Protein AF-A0A0R2FQS9-F1 (afdb_monomer)

pLDDT: mean 75.35, std 24.33, range [26.61, 98.56]

Mean predicted aligned error: 14.4 Å

Nearest PDB structures (foldseek):
  2xgr-assembly1_A  TM=9.900E-01  e=3.497E-16  Streptococcus pyogenes serotype M1
  2xh3-assembly2_B  TM=9.879E-01  e=3.497E-16  Streptococcus pyogenes serotype M1
  5fgw-assembly2_B  TM=8.849E-01  e=5.733E-05  Streptococcus pyogenes
  5fgw-assembly3_C  TM=8.863E-01  e=1.681E-04  Streptococcus pyogenes
  5fgw-assembly1_A  TM=8.892E-01  e=4.931E-04  Streptococcus pyogenes

Radius of gyration: 22.27 Å; Cα contacts (8 Å, |Δi|>4): 349; chains: 1; bounding box: 74×39×54 Å

Sequence (231 aa):
MTRGHLISYQFSGLNTEAKNLTAETNWLNAGNYQGLDEKNHDAILFYETGLDKWLHQHPNHWLDYKVTPIYQGSELYPRKIELQYVGIDSAGNLIPIKLNSPKETTVDQFLTVVSLDNVSPNADIDYASGRATNTVARYSAPQPKTDDETVASSSSAISQPSVAAQPAPNQAVQAQPAQADLGGPSGNVNNTSIRRWEVQDGFTWQTRKGHSHIIPPGGTLDPGFHWEVGH

Organism: NCBI:txid1123500

Solvent-accessible surface area (backbone atoms only — not comparable to full-atom values): 14540 Å² total; per-residue (Å²): 116,44,80,33,60,56,58,49,45,92,72,64,72,51,85,83,51,68,94,40,45,44,64,29,27,46,24,19,48,29,32,22,86,71,74,76,28,67,83,29,84,59,10,53,38,25,53,53,55,43,50,51,53,48,45,70,74,35,78,70,44,48,75,46,70,47,58,46,76,40,60,62,90,85,32,68,25,40,54,26,41,35,41,37,37,31,31,29,43,82,83,68,47,78,37,63,67,83,83,85,49,94,61,62,40,76,46,94,86,27,40,27,38,34,78,31,58,49,47,42,101,53,39,51,71,42,37,63,81,60,45,70,46,74,65,58,84,70,79,80,70,82,75,83,79,85,79,85,89,82,91,79,93,76,83,83,73,81,81,78,86,87,79,83,84,85,80,88,81,78,93,74,87,86,78,84,80,77,86,80,88,76,93,72,84,87,69,69,93,75,65,49,85,46,69,42,46,37,34,32,69,87,53,38,88,88,72,69,50,77,56,52,50,78,37,56,55,68,59,80,87,59,92,66,44,43,69,70,72,88,126

Secondary structure (DSSP, 8-state):
-EEEESS-HHHH--SS-GGGEEEE-HHHHHSSSSS--TT-TTSHHHHHHHHHHHHHH-TT-EEEEEEEEE--TT-SS-SEEEEEEEEE-TTS-EE------TT-EEETTTEEEEEEE--BTTEEEETTTTEEEE-S----PPPP------------PPPPPP-------------PPPP---------TT-TTS-EEEEETT-BTTTTBS-EEEEPTTPPPPTTEEEPPP-

Foldseek 3Di:
DDFAFLQDCVQAVDDPPPVRTADFQCCAAAVANDHHDLPRLLHPNVVNVLVVVVCVVQVQKAKAKGKDFDCDDQFRHGQKIKIKMWMAHNQRDTAARDSPRPQWDDDPNTITMGIHG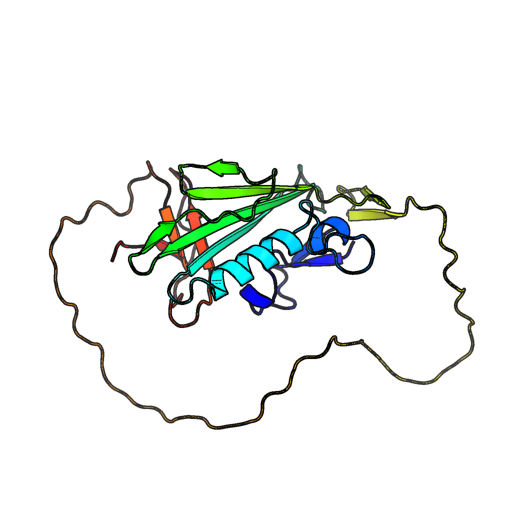RDHPQWDADRRVGDIDGNPDDPPDPDDDDDDDDDDDDPDDDDDDDDDDDDDDDDDDDDDDDDDDDDDDPDPLPQLAAWWKWFAAPDDPVVSHGHIDIDGRPDDHDPRTDTDDRD

InterPro domains:
  IPR044927 Type VII secretion system protein EssD-like [PF13930] (3-85)
  IPR044929 DNA/RNA non-specific endonuclease superfamily [G3DSA:3.40.570.10] (1-135)

Structure (mmCIF, N/CA/C/O backbone):
data_AF-A0A0R2FQS9-F1
#
_entry.id   AF-A0A0R2FQS9-F1
#
loop_
_atom_site.group_PDB
_atom_site.id
_atom_site.type_symbol
_atom_site.label_atom_id
_atom_site.label_alt_id
_atom_site.label_comp_id
_atom_site.label_asym_id
_atom_site.label_entity_id
_atom_site.label_seq_id
_atom_site.pdbx_PDB_ins_code
_atom_site.Cartn_x
_atom_site.Cartn_y
_atom_site.Cartn_z
_atom_site.occupancy
_atom_site.B_iso_or_equiv
_atom_site.auth_seq_id
_atom_site.auth_comp_id
_atom_site.auth_asym_id
_atom_site.auth_atom_id
_atom_site.pdbx_PDB_model_num
ATOM 1 N N . MET A 1 1 ? 14.385 -6.725 -9.126 1.00 76.44 1 MET A N 1
ATOM 2 C CA . MET A 1 1 ? 13.157 -6.609 -8.313 1.00 76.44 1 MET A CA 1
ATOM 3 C C . MET A 1 1 ? 13.330 -7.429 -7.052 1.00 76.44 1 MET A C 1
ATOM 5 O O . MET A 1 1 ? 14.150 -8.343 -7.050 1.00 76.44 1 MET A O 1
ATOM 9 N N . THR A 1 2 ? 12.618 -7.067 -5.996 1.00 78.62 2 THR A N 1
ATOM 10 C CA . THR A 1 2 ? 12.619 -7.732 -4.689 1.00 78.62 2 THR A CA 1
ATOM 11 C C . THR A 1 2 ? 11.225 -8.278 -4.395 1.00 78.62 2 THR A C 1
ATOM 13 O O . THR A 1 2 ? 10.253 -7.880 -5.034 1.00 78.62 2 THR A O 1
ATOM 16 N N . ARG A 1 3 ? 11.121 -9.205 -3.439 1.00 81.88 3 ARG A N 1
ATOM 17 C CA . ARG A 1 3 ? 9.832 -9.526 -2.819 1.00 81.88 3 ARG A CA 1
ATOM 18 C C . ARG A 1 3 ? 9.558 -8.465 -1.760 1.00 81.88 3 ARG A C 1
ATOM 20 O O . ARG A 1 3 ? 10.170 -8.529 -0.698 1.00 81.88 3 ARG A O 1
ATOM 27 N N . GLY A 1 4 ? 8.749 -7.472 -2.109 1.00 82.44 4 GLY A N 1
ATOM 28 C CA . GLY A 1 4 ? 8.294 -6.435 -1.187 1.00 82.44 4 GLY A CA 1
ATOM 29 C C . GLY A 1 4 ? 7.076 -6.906 -0.400 1.00 82.44 4 GLY A C 1
ATOM 30 O O . GLY A 1 4 ? 6.347 -7.796 -0.856 1.00 82.44 4 GLY A O 1
ATOM 31 N N . HIS A 1 5 ? 6.905 -6.358 0.800 1.00 87.06 5 HIS A N 1
ATOM 32 C CA . HIS A 1 5 ? 5.740 -6.616 1.640 1.00 87.06 5 HIS A CA 1
ATOM 33 C C . HIS A 1 5 ? 4.547 -5.814 1.131 1.00 87.06 5 HIS A C 1
ATOM 35 O O . HIS A 1 5 ? 4.680 -4.622 0.891 1.00 87.06 5 HIS A O 1
ATOM 41 N N . LEU A 1 6 ? 3.372 -6.443 1.035 1.00 91.12 6 LEU A N 1
ATOM 42 C CA . LEU A 1 6 ? 2.132 -5.693 0.812 1.00 91.12 6 LEU A CA 1
ATOM 43 C C . LEU A 1 6 ? 1.808 -4.860 2.055 1.00 91.12 6 LEU A C 1
ATOM 45 O O . LEU A 1 6 ? 1.616 -3.661 1.961 1.00 91.12 6 LEU A O 1
ATOM 49 N N . ILE A 1 7 ? 1.796 -5.488 3.229 1.00 90.94 7 ILE A N 1
ATOM 50 C CA . ILE A 1 7 ? 1.710 -4.811 4.524 1.00 90.94 7 ILE A CA 1
ATOM 51 C C . ILE A 1 7 ? 3.037 -5.008 5.246 1.00 90.94 7 ILE A C 1
ATOM 53 O O . ILE A 1 7 ? 3.401 -6.153 5.554 1.00 90.94 7 ILE A O 1
ATOM 57 N N . SER A 1 8 ? 3.741 -3.920 5.563 1.00 87.38 8 SER A N 1
ATOM 58 C CA . SER A 1 8 ? 5.045 -3.980 6.222 1.00 87.38 8 SER A CA 1
ATOM 59 C C . SER A 1 8 ? 5.055 -4.867 7.460 1.00 87.38 8 SER A C 1
ATOM 61 O O . SER A 1 8 ? 4.077 -4.972 8.210 1.00 87.38 8 SER A O 1
ATOM 63 N N . TYR A 1 9 ? 6.223 -5.452 7.728 1.00 83.44 9 TYR A N 1
ATOM 64 C CA . TYR A 1 9 ? 6.466 -6.266 8.918 1.00 83.44 9 TYR A CA 1
ATOM 65 C C . TYR A 1 9 ? 6.120 -5.528 10.221 1.00 83.44 9 TYR A C 1
ATOM 67 O O . TYR A 1 9 ? 5.630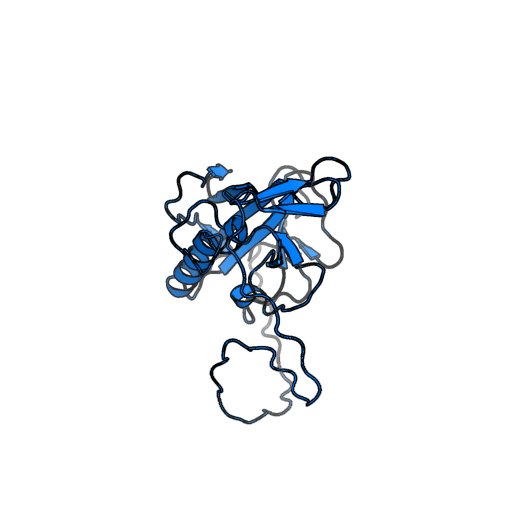 -6.152 11.157 1.00 83.44 9 TYR A O 1
ATOM 75 N N . GLN A 1 10 ? 6.326 -4.208 10.289 1.00 81.19 10 GLN A N 1
ATOM 76 C CA . GLN A 1 10 ? 6.007 -3.420 11.487 1.00 81.19 10 GLN A CA 1
ATOM 77 C C . GLN A 1 10 ? 4.512 -3.443 11.847 1.00 81.19 10 GLN A C 1
ATOM 79 O O . GLN A 1 10 ? 4.170 -3.388 13.025 1.00 81.19 10 GLN A O 1
ATOM 84 N N . PHE A 1 11 ? 3.632 -3.579 10.849 1.00 85.88 11 PHE A N 1
ATOM 85 C CA . PHE A 1 11 ? 2.188 -3.682 11.052 1.00 85.88 11 PHE A CA 1
ATOM 86 C C . PHE A 1 11 ? 1.737 -5.137 11.160 1.00 85.88 11 PHE A C 1
ATOM 88 O O . PHE A 1 11 ? 1.004 -5.503 12.075 1.00 85.88 11 PHE A O 1
ATOM 95 N N . SER A 1 12 ? 2.192 -5.990 10.241 1.00 84.19 12 SER A N 1
ATOM 96 C CA . SER A 1 12 ? 1.696 -7.366 10.130 1.00 84.19 12 SER A CA 1
ATOM 97 C C . SER A 1 12 ? 2.409 -8.357 11.057 1.00 84.19 12 SER A C 1
ATOM 99 O O . SER A 1 12 ? 1.837 -9.371 11.456 1.00 84.19 12 SER A O 1
ATOM 101 N N . GLY A 1 13 ? 3.679 -8.109 11.387 1.00 81.00 13 GLY A N 1
ATOM 102 C CA . GLY A 1 13 ? 4.581 -9.089 11.996 1.00 81.00 13 GLY A CA 1
ATOM 103 C C . GLY A 1 13 ? 4.916 -10.278 11.085 1.00 81.00 13 GLY A C 1
ATOM 104 O O . GLY A 1 13 ? 5.485 -11.264 11.557 1.00 81.00 13 GLY A O 1
ATOM 105 N N . LEU A 1 14 ? 4.555 -10.225 9.797 1.00 79.31 14 LEU A N 1
ATOM 106 C CA . LEU A 1 14 ? 4.740 -11.315 8.840 1.00 79.31 14 LEU A CA 1
ATOM 107 C C . LEU A 1 14 ? 6.031 -11.117 8.050 1.00 79.31 14 LEU A C 1
ATOM 109 O O . LEU A 1 14 ? 6.221 -10.086 7.414 1.00 79.31 14 LEU A O 1
ATOM 113 N N . ASN A 1 15 ? 6.916 -12.114 8.056 1.00 76.44 15 ASN A N 1
ATOM 114 C CA . ASN A 1 15 ? 8.193 -12.017 7.348 1.00 76.44 15 ASN A CA 1
ATOM 115 C C . ASN A 1 15 ? 8.119 -12.644 5.946 1.00 76.44 15 ASN A C 1
ATOM 117 O O . ASN A 1 15 ? 8.221 -11.944 4.946 1.00 76.44 15 ASN A O 1
ATOM 121 N N . THR A 1 16 ? 7.880 -13.956 5.863 1.00 82.06 16 THR A N 1
ATOM 122 C CA . THR A 1 16 ? 7.943 -14.723 4.604 1.00 82.06 16 THR A CA 1
ATOM 123 C C . THR A 1 16 ? 6.585 -15.260 4.142 1.00 82.06 16 THR A C 1
ATOM 125 O O . THR A 1 16 ? 6.539 -16.220 3.375 1.00 82.06 16 THR A O 1
ATOM 128 N N . GLU A 1 17 ? 5.480 -14.687 4.628 1.00 86.12 17 GLU A N 1
ATOM 129 C CA . GLU A 1 17 ? 4.131 -15.094 4.221 1.00 86.12 17 GLU A CA 1
ATOM 130 C C . GLU A 1 17 ? 3.901 -14.730 2.751 1.00 86.12 17 GLU A C 1
ATOM 132 O O . GLU A 1 17 ? 3.859 -13.554 2.397 1.00 86.12 17 GLU A O 1
ATOM 137 N N . ALA A 1 18 ? 3.745 -15.740 1.894 1.00 84.06 18 ALA A N 1
ATOM 138 C CA . ALA A 1 18 ? 3.631 -15.551 0.451 1.00 84.06 18 ALA A CA 1
ATOM 139 C C . ALA A 1 18 ? 2.425 -14.683 0.064 1.00 84.06 18 ALA A C 1
ATOM 141 O O . ALA A 1 18 ? 2.515 -13.926 -0.897 1.00 84.06 18 ALA A O 1
ATOM 142 N N . LYS A 1 19 ? 1.325 -14.742 0.827 1.00 88.75 19 LYS A N 1
ATOM 143 C CA . LYS A 1 19 ? 0.147 -13.887 0.614 1.00 88.75 19 LYS A CA 1
ATOM 144 C C . LYS A 1 19 ? 0.405 -12.406 0.910 1.00 88.75 19 LYS A C 1
ATOM 146 O O . LYS A 1 19 ? -0.359 -11.569 0.449 1.00 88.75 19 LYS A O 1
ATOM 151 N N . ASN A 1 20 ? 1.462 -12.090 1.658 1.00 90.19 20 ASN A N 1
ATOM 152 C CA . ASN A 1 20 ? 1.865 -10.728 2.003 1.00 90.19 20 ASN A CA 1
ATOM 153 C C . ASN A 1 20 ? 3.098 -10.261 1.209 1.00 90.19 20 ASN A C 1
ATOM 155 O O . ASN A 1 20 ? 3.732 -9.280 1.584 1.00 90.19 20 ASN A O 1
ATOM 159 N N . LEU A 1 21 ? 3.480 -10.974 0.146 1.00 90.56 21 LEU A N 1
ATOM 160 C CA . LEU A 1 21 ? 4.647 -10.640 -0.662 1.00 90.56 21 LEU A CA 1
ATOM 161 C C . LEU A 1 21 ? 4.268 -10.500 -2.132 1.00 90.56 21 LEU A C 1
ATOM 163 O O . LEU A 1 21 ? 3.582 -11.353 -2.694 1.00 90.56 21 LEU A O 1
ATOM 167 N N . THR A 1 22 ? 4.798 -9.471 -2.784 1.00 93.81 22 THR A N 1
ATOM 168 C CA . THR A 1 22 ? 4.698 -9.313 -4.236 1.00 93.81 22 THR A CA 1
ATOM 169 C C . THR A 1 22 ? 6.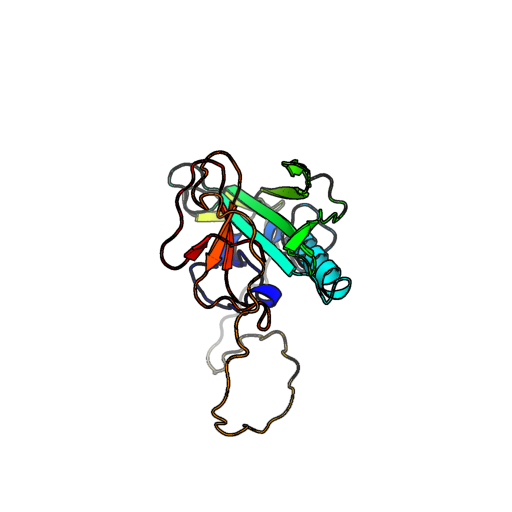014 -8.830 -4.839 1.00 93.81 22 THR A C 1
ATOM 171 O O . THR A 1 22 ? 6.958 -8.477 -4.132 1.00 93.81 22 THR A O 1
ATOM 174 N N . ALA A 1 23 ? 6.130 -8.902 -6.163 1.00 94.12 23 ALA A N 1
ATOM 175 C CA . ALA A 1 23 ? 7.314 -8.441 -6.867 1.00 94.12 23 ALA A CA 1
ATOM 176 C C . ALA A 1 23 ? 7.292 -6.917 -7.020 1.00 94.12 23 ALA A C 1
ATOM 178 O O . ALA A 1 23 ? 6.467 -6.366 -7.749 1.00 94.12 23 ALA A O 1
ATOM 179 N N . GLU A 1 24 ? 8.256 -6.248 -6.397 1.00 94.44 24 GLU A N 1
ATOM 180 C CA . GLU A 1 24 ? 8.340 -4.789 -6.357 1.00 94.44 24 GLU A CA 1
ATOM 181 C C . GLU A 1 24 ? 9.729 -4.302 -6.773 1.00 94.44 24 GLU A C 1
ATOM 183 O O . GLU A 1 24 ? 10.749 -4.996 -6.642 1.00 94.44 24 GLU A O 1
ATOM 188 N N . THR A 1 25 ? 9.791 -3.092 -7.318 1.00 95.25 25 THR A N 1
ATOM 189 C CA . THR A 1 25 ? 11.056 -2.372 -7.448 1.00 95.25 25 THR A CA 1
ATOM 190 C C . THR A 1 25 ? 11.484 -1.831 -6.089 1.00 95.25 25 THR A C 1
ATOM 192 O O . THR A 1 25 ? 10.657 -1.520 -5.237 1.00 95.25 25 THR A O 1
ATOM 195 N N . ASN A 1 26 ? 12.794 -1.654 -5.885 1.00 93.94 26 ASN A N 1
ATOM 196 C CA . ASN A 1 26 ? 13.262 -0.981 -4.671 1.00 93.94 26 ASN A CA 1
ATOM 197 C C . ASN A 1 26 ? 12.801 0.486 -4.637 1.00 93.94 26 ASN A C 1
ATOM 199 O O . ASN A 1 26 ? 12.584 1.031 -3.563 1.00 93.94 26 ASN A O 1
ATOM 203 N N . TRP A 1 27 ? 12.607 1.099 -5.810 1.00 95.50 27 TRP A N 1
ATOM 204 C CA . TRP A 1 27 ? 12.057 2.445 -5.926 1.00 95.50 27 TRP A CA 1
ATOM 205 C C . TRP A 1 27 ? 10.649 2.536 -5.331 1.00 95.50 27 TRP A C 1
ATOM 207 O O . TRP A 1 27 ? 10.412 3.391 -4.486 1.00 95.50 27 TRP A O 1
ATOM 217 N N . LEU A 1 28 ? 9.754 1.615 -5.704 1.00 96.88 28 LEU A N 1
ATOM 218 C CA . LEU A 1 28 ? 8.408 1.517 -5.142 1.00 96.88 28 LEU A CA 1
ATOM 219 C C . LEU A 1 28 ? 8.436 1.139 -3.655 1.00 96.88 28 LEU A C 1
ATOM 221 O O . LEU A 1 28 ? 7.736 1.745 -2.854 1.00 96.88 28 LEU A O 1
ATOM 225 N N . ASN A 1 29 ? 9.227 0.141 -3.266 1.00 94.69 29 ASN A N 1
ATOM 226 C CA . ASN A 1 29 ? 9.216 -0.351 -1.889 1.00 94.69 29 ASN A CA 1
ATOM 227 C C . ASN A 1 29 ? 9.834 0.668 -0.910 1.00 94.69 29 ASN A C 1
ATOM 229 O O . ASN A 1 29 ? 9.261 0.977 0.129 1.00 94.69 29 ASN A O 1
ATOM 233 N N . ALA A 1 30 ? 10.998 1.221 -1.256 1.00 93.69 30 ALA A N 1
ATOM 234 C CA . ALA A 1 30 ? 11.873 1.946 -0.335 1.00 93.69 30 ALA A CA 1
ATOM 235 C C . ALA A 1 30 ? 12.181 3.397 -0.741 1.00 93.69 30 ALA A C 1
ATOM 237 O O . ALA A 1 30 ? 12.945 4.067 -0.048 1.00 93.69 30 ALA A O 1
ATOM 238 N N . GLY A 1 31 ? 11.646 3.893 -1.859 1.00 95.25 31 GLY A N 1
ATOM 239 C CA . GLY A 1 31 ? 11.839 5.281 -2.299 1.00 95.25 31 GLY A CA 1
ATOM 240 C C . GLY A 1 31 ? 13.135 5.553 -3.042 1.00 95.25 31 GLY A C 1
ATOM 241 O O . GLY A 1 31 ? 13.343 6.666 -3.517 1.00 95.25 31 GLY A O 1
ATOM 242 N N . ASN A 1 32 ? 14.000 4.556 -3.201 1.00 93.06 32 ASN A N 1
ATOM 243 C CA . ASN A 1 32 ? 15.257 4.715 -3.916 1.00 93.06 32 ASN A CA 1
ATOM 244 C C . ASN A 1 32 ? 15.647 3.407 -4.611 1.00 93.06 32 ASN A C 1
ATOM 246 O O . ASN A 1 32 ? 15.206 2.332 -4.225 1.00 93.06 32 ASN A O 1
ATOM 250 N N . TYR A 1 33 ? 16.497 3.448 -5.634 1.00 87.19 33 TYR A N 1
ATOM 251 C CA . TYR A 1 33 ? 17.027 2.223 -6.240 1.00 87.19 33 TYR A CA 1
ATOM 252 C C . TYR A 1 33 ? 18.154 1.590 -5.400 1.00 87.19 33 TYR A C 1
ATOM 254 O O . TYR A 1 33 ? 18.454 0.411 -5.584 1.00 87.19 33 TYR A O 1
ATOM 262 N N . GLN A 1 34 ? 18.755 2.350 -4.474 1.00 86.56 34 GLN A N 1
ATOM 263 C CA . GLN A 1 34 ? 19.673 1.881 -3.428 1.00 86.56 34 GLN A CA 1
ATOM 264 C C . GLN A 1 34 ? 19.420 2.643 -2.122 1.00 86.56 34 GLN A C 1
ATOM 266 O O . GLN A 1 34 ? 19.272 3.862 -2.138 1.00 86.56 34 GLN A O 1
ATOM 271 N N . GLY A 1 35 ? 19.425 1.939 -0.989 1.00 89.81 35 GLY A N 1
ATOM 272 C CA . GLY A 1 35 ? 19.107 2.538 0.309 1.00 89.81 35 GLY A CA 1
ATOM 273 C C . GLY A 1 35 ? 17.619 2.862 0.459 1.00 89.81 35 GLY A C 1
ATOM 274 O O . GLY A 1 35 ? 16.783 2.295 -0.245 1.00 89.81 35 GLY A O 1
ATOM 275 N N . LEU A 1 36 ? 17.318 3.752 1.405 1.00 93.38 36 LEU A N 1
ATOM 276 C CA . LEU A 1 36 ? 15.964 4.168 1.767 1.00 93.38 36 LEU A CA 1
ATOM 277 C C . LEU A 1 36 ? 15.795 5.670 1.511 1.00 93.38 36 LEU A C 1
ATOM 279 O O . LEU A 1 36 ? 16.711 6.448 1.782 1.00 93.38 36 LEU A O 1
ATOM 283 N N . ASP A 1 37 ? 14.619 6.072 1.041 1.00 96.12 37 ASP A N 1
ATOM 284 C CA . ASP A 1 37 ? 14.182 7.465 0.981 1.00 96.12 37 ASP A CA 1
ATOM 285 C C . ASP A 1 37 ? 12.724 7.582 1.447 1.00 96.12 37 ASP A C 1
ATOM 287 O O . ASP A 1 37 ? 11.774 7.462 0.673 1.00 96.12 37 ASP A O 1
ATOM 291 N N . GLU A 1 38 ? 12.549 7.850 2.741 1.00 94.94 38 GLU A N 1
ATOM 292 C CA . GLU A 1 38 ? 11.240 8.036 3.379 1.00 94.94 38 GLU A CA 1
ATOM 293 C C . GLU A 1 38 ? 10.498 9.297 2.914 1.00 94.94 38 GLU A C 1
ATOM 295 O O . GLU A 1 38 ? 9.365 9.511 3.334 1.00 94.94 38 GLU A O 1
ATOM 300 N N . LYS A 1 39 ? 11.113 10.167 2.098 1.00 97.00 39 LYS A N 1
ATOM 301 C CA . LYS A 1 39 ? 10.477 11.389 1.575 1.00 97.00 39 LYS A CA 1
ATOM 302 C C . LYS A 1 39 ? 9.906 11.200 0.174 1.00 97.00 39 LYS A C 1
ATOM 304 O O . LYS A 1 39 ? 9.263 12.111 -0.344 1.00 97.00 39 LYS A O 1
ATOM 309 N N . ASN A 1 40 ? 10.137 10.048 -0.450 1.00 97.75 40 ASN A N 1
ATOM 310 C CA . ASN A 1 40 ? 9.677 9.795 -1.803 1.00 97.75 40 ASN A 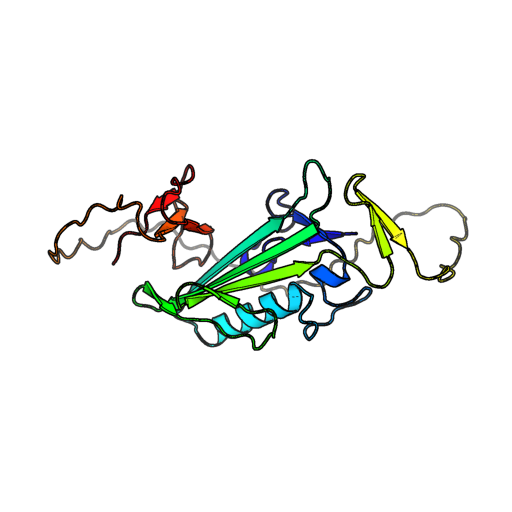CA 1
ATOM 311 C C . ASN A 1 40 ? 8.190 9.407 -1.821 1.00 97.75 40 ASN A C 1
ATOM 313 O O . ASN A 1 40 ? 7.810 8.305 -1.434 1.00 97.75 40 ASN A O 1
ATOM 317 N N . HIS A 1 41 ? 7.345 10.300 -2.340 1.00 98.19 41 HIS A N 1
ATOM 318 C CA . HIS A 1 41 ? 5.898 10.088 -2.430 1.00 98.19 41 HIS A CA 1
ATOM 319 C C . HIS A 1 41 ? 5.496 8.986 -3.433 1.00 98.19 41 HIS A C 1
ATOM 321 O O . HIS A 1 41 ? 4.324 8.609 -3.480 1.00 98.19 41 HIS A O 1
ATOM 327 N N . ASP A 1 42 ? 6.428 8.474 -4.243 1.00 97.88 42 ASP A N 1
ATOM 328 C CA . ASP A 1 42 ? 6.221 7.314 -5.117 1.00 97.88 42 ASP A CA 1
ATOM 329 C C . ASP A 1 42 ? 6.393 5.969 -4.390 1.00 97.88 42 ASP A C 1
ATOM 331 O O . ASP A 1 42 ? 6.164 4.929 -5.006 1.00 97.88 42 ASP A O 1
ATOM 335 N N . ALA A 1 43 ? 6.771 5.969 -3.105 1.00 97.44 43 ALA A N 1
ATOM 336 C CA . ALA A 1 43 ? 7.134 4.752 -2.391 1.00 97.44 43 ALA A CA 1
ATOM 337 C C . ALA A 1 43 ? 6.218 4.385 -1.229 1.00 97.44 43 ALA A C 1
ATOM 339 O O . ALA A 1 43 ? 5.780 5.249 -0.474 1.00 97.44 43 ALA A O 1
ATOM 340 N N . ILE A 1 44 ? 6.016 3.080 -1.040 1.00 97.38 44 ILE A N 1
ATOM 341 C CA . ILE A 1 44 ? 5.241 2.492 0.060 1.00 97.38 44 ILE A CA 1
ATOM 342 C C . ILE A 1 44 ? 5.808 2.948 1.410 1.00 97.38 44 ILE A C 1
ATOM 344 O O . ILE A 1 44 ? 5.046 3.399 2.267 1.00 97.38 44 ILE A O 1
ATOM 348 N N . LEU A 1 45 ? 7.142 2.958 1.551 1.00 96.44 45 LEU A N 1
ATOM 349 C CA . LEU A 1 45 ? 7.840 3.404 2.760 1.00 96.44 45 LEU A CA 1
ATOM 350 C C . LEU A 1 45 ? 7.400 4.793 3.255 1.00 96.44 45 LEU A C 1
ATOM 352 O O . LEU A 1 45 ? 7.263 4.974 4.465 1.00 96.44 45 LEU A O 1
ATOM 356 N N . PHE A 1 46 ? 7.154 5.763 2.361 1.00 98.31 46 PHE A N 1
ATOM 357 C CA . PHE A 1 46 ? 6.680 7.100 2.753 1.00 98.31 46 PHE A CA 1
ATOM 358 C C . PHE A 1 46 ? 5.344 7.006 3.499 1.00 98.31 46 PHE A C 1
ATOM 360 O O . PHE A 1 46 ? 5.181 7.579 4.580 1.00 98.31 46 PHE A O 1
ATOM 367 N N . TYR A 1 47 ? 4.397 6.249 2.940 1.00 98.56 47 TYR A N 1
ATOM 368 C CA . TYR A 1 47 ? 3.053 6.123 3.495 1.00 98.56 47 TYR A CA 1
ATOM 369 C C . TYR A 1 47 ? 3.069 5.308 4.780 1.00 98.56 47 TYR A C 1
ATOM 371 O O . TYR A 1 47 ? 2.530 5.761 5.782 1.00 98.56 47 TYR A O 1
ATOM 379 N N . GLU A 1 48 ? 3.737 4.158 4.801 1.00 97.31 48 GLU A N 1
ATOM 380 C CA . GLU A 1 48 ? 3.778 3.308 5.992 1.00 97.31 48 GLU A CA 1
ATOM 381 C C . GLU A 1 48 ? 4.510 3.971 7.162 1.00 97.31 48 GLU A C 1
ATOM 383 O O . GLU A 1 48 ? 4.061 3.868 8.301 1.00 97.31 48 GLU A O 1
ATOM 388 N N . THR A 1 49 ? 5.571 4.736 6.897 1.00 96.12 49 THR A N 1
ATOM 389 C CA . THR A 1 49 ? 6.219 5.567 7.925 1.00 96.12 49 THR A CA 1
ATOM 390 C C . THR A 1 49 ? 5.275 6.654 8.448 1.00 96.12 49 THR A C 1
ATOM 392 O O . THR A 1 49 ? 5.262 6.963 9.640 1.00 96.12 49 THR A O 1
ATOM 395 N N . GLY A 1 50 ? 4.480 7.262 7.565 1.00 98.06 50 GLY A N 1
ATOM 396 C CA . GLY A 1 50 ? 3.474 8.253 7.941 1.00 98.06 50 GLY A CA 1
ATOM 397 C C . GLY A 1 50 ? 2.347 7.662 8.795 1.00 98.06 50 GLY A C 1
ATOM 398 O O . GLY A 1 50 ? 1.977 8.247 9.813 1.00 98.06 50 GLY A O 1
ATOM 399 N N . LEU A 1 51 ? 1.848 6.485 8.418 1.00 97.94 51 LEU A N 1
ATOM 400 C CA . LEU A 1 51 ? 0.810 5.748 9.140 1.00 97.94 51 LEU A CA 1
ATOM 401 C C . LEU A 1 51 ? 1.297 5.272 10.514 1.00 97.94 51 LEU A C 1
ATOM 403 O O . LEU A 1 51 ? 0.567 5.396 11.497 1.00 97.94 51 LEU A O 1
ATOM 407 N N . ASP A 1 52 ? 2.543 4.807 10.612 1.00 95.56 52 ASP A N 1
ATOM 408 C CA . ASP A 1 52 ? 3.159 4.442 11.890 1.00 95.56 52 ASP A CA 1
ATOM 409 C C . ASP A 1 52 ? 3.259 5.652 12.835 1.00 95.56 52 ASP A C 1
ATOM 411 O O . ASP A 1 52 ? 2.837 5.588 13.994 1.00 95.56 52 ASP A O 1
ATOM 415 N N . LYS A 1 53 ? 3.726 6.802 12.330 1.00 96.81 53 LYS A N 1
ATOM 416 C CA . LYS A 1 53 ? 3.755 8.058 13.100 1.00 96.81 53 LYS A CA 1
ATOM 417 C C . LYS A 1 53 ? 2.358 8.477 13.552 1.00 96.81 53 LYS A C 1
ATOM 419 O O . LYS A 1 53 ? 2.192 8.917 14.690 1.00 96.81 53 LYS A O 1
ATOM 424 N N . TRP A 1 54 ? 1.359 8.334 12.683 1.00 97.50 54 TRP A N 1
ATOM 425 C CA . TRP A 1 54 ? -0.025 8.644 13.017 1.00 97.50 54 TRP A CA 1
ATOM 426 C C . TRP A 1 54 ? -0.543 7.751 14.153 1.00 97.50 54 TRP A C 1
ATOM 428 O O . TRP A 1 54 ? -1.087 8.278 15.123 1.00 97.50 54 TRP A O 1
ATOM 438 N N . LEU A 1 55 ? -0.292 6.438 14.107 1.00 95.50 55 LEU A N 1
ATOM 439 C CA . LEU A 1 55 ? -0.662 5.501 15.176 1.00 95.50 55 LEU A CA 1
ATOM 440 C C . LEU A 1 55 ? 0.012 5.836 16.515 1.00 95.50 55 LEU A C 1
ATOM 442 O O . LEU A 1 55 ? -0.629 5.760 17.564 1.00 95.50 55 LEU A O 1
ATOM 446 N N . HIS A 1 56 ? 1.281 6.255 16.499 1.00 93.38 56 HIS A N 1
ATOM 447 C CA . HIS A 1 56 ? 1.985 6.702 17.707 1.00 93.38 56 HIS A CA 1
ATOM 448 C C . HIS A 1 56 ? 1.365 7.964 18.327 1.00 93.38 56 HIS A C 1
ATOM 450 O O . HIS A 1 56 ? 1.327 8.101 19.549 1.00 93.38 56 HIS A O 1
ATOM 456 N N . GLN A 1 57 ? 0.872 8.886 17.498 1.00 96.25 57 GLN A N 1
ATOM 457 C CA . GLN A 1 57 ? 0.212 10.119 17.945 1.00 96.25 57 GLN A CA 1
ATOM 458 C C . GLN A 1 57 ? -1.233 9.887 18.410 1.00 96.25 57 GLN A C 1
ATOM 460 O O . GLN A 1 57 ? -1.769 10.695 19.168 1.00 96.25 57 GLN A O 1
ATOM 465 N N . HIS A 1 58 ? -1.844 8.774 17.999 1.00 94.94 58 HIS A N 1
ATOM 466 C CA . HIS A 1 58 ? -3.235 8.429 18.276 1.00 94.94 58 HIS A CA 1
ATOM 467 C C . HIS A 1 58 ? -3.324 7.062 18.982 1.00 94.94 58 HIS A C 1
ATOM 469 O O . HIS A 1 58 ? -3.874 6.108 18.435 1.00 94.94 58 HIS A O 1
ATOM 475 N N . PRO A 1 59 ? -2.825 6.933 20.228 1.00 91.75 59 PRO A N 1
ATOM 476 C CA . PRO A 1 59 ? -2.630 5.635 20.880 1.00 91.75 59 PRO A CA 1
ATOM 477 C C . PRO A 1 59 ? -3.924 4.860 21.165 1.00 91.75 59 PRO A C 1
ATOM 479 O O . PRO A 1 59 ? -3.856 3.651 21.359 1.00 91.75 59 PRO A O 1
ATOM 482 N N . ASN A 1 60 ? -5.078 5.529 21.181 1.00 90.94 60 ASN A N 1
ATOM 483 C CA . ASN A 1 60 ? -6.400 4.917 21.380 1.00 90.94 60 ASN A CA 1
ATOM 484 C C . ASN A 1 60 ? -7.208 4.806 20.076 1.00 90.94 60 ASN A C 1
ATOM 486 O O . ASN A 1 60 ? -8.426 4.681 20.133 1.00 90.94 60 ASN A O 1
ATOM 490 N N . HIS A 1 61 ? -6.545 4.946 18.929 1.00 91.81 61 HIS A N 1
ATOM 491 C CA . HIS A 1 61 ? -7.150 4.805 17.611 1.00 91.81 61 HIS A CA 1
ATOM 492 C C . HIS A 1 61 ? -6.598 3.564 16.915 1.00 91.81 61 HIS A C 1
ATOM 494 O O . HIS A 1 61 ? -5.566 3.006 17.308 1.00 91.81 61 HIS A O 1
ATOM 500 N N . TRP A 1 62 ? -7.278 3.170 15.848 1.00 92.19 62 TRP A N 1
ATOM 501 C CA . TRP A 1 62 ? -6.876 2.074 14.984 1.00 92.19 62 TRP A CA 1
ATOM 502 C C . TRP A 1 62 ? -6.708 2.556 13.555 1.00 92.19 62 TRP A C 1
ATOM 504 O O . TRP A 1 62 ? -7.201 3.613 13.161 1.00 92.19 62 TRP A O 1
ATOM 514 N N . LEU A 1 63 ? -5.965 1.761 12.801 1.00 93.12 63 LEU A N 1
ATOM 515 C CA . LEU A 1 63 ? -5.712 1.956 11.391 1.00 93.12 63 LEU A CA 1
ATOM 516 C C . LEU A 1 63 ? -6.322 0.771 10.655 1.00 93.12 63 LEU A C 1
ATOM 518 O O . LEU A 1 63 ? -5.947 -0.369 10.930 1.00 93.12 63 LEU A O 1
ATOM 522 N N . ASP A 1 64 ? -7.197 1.053 9.701 1.00 92.62 64 ASP A N 1
ATOM 523 C CA . ASP A 1 64 ? -7.421 0.126 8.601 1.00 92.62 64 ASP A CA 1
ATOM 524 C C . ASP A 1 64 ? -6.522 0.510 7.459 1.00 92.62 64 ASP A C 1
ATOM 526 O O . ASP A 1 64 ? -6.456 1.673 7.051 1.00 92.62 64 ASP A O 1
ATOM 530 N N . TYR A 1 65 ? -5.801 -0.491 6.995 1.00 94.69 65 TYR A N 1
ATOM 531 C CA . TYR A 1 65 ? -4.829 -0.356 5.952 1.00 94.69 65 TYR A CA 1
ATOM 532 C C . TYR A 1 65 ? -4.872 -1.593 5.072 1.00 94.69 65 TYR A C 1
ATOM 534 O O . TYR A 1 65 ? -4.568 -2.709 5.498 1.00 94.69 65 TYR A O 1
ATOM 542 N N . LYS A 1 66 ? -5.231 -1.367 3.812 1.00 93.50 66 LYS A N 1
ATOM 543 C CA . LYS A 1 66 ? -5.284 -2.382 2.772 1.00 93.50 66 LYS A CA 1
ATOM 544 C C . LYS A 1 66 ? -4.302 -2.029 1.674 1.00 93.50 66 LYS A C 1
ATOM 546 O O . LYS A 1 66 ? -4.252 -0.894 1.200 1.00 93.50 66 LYS A O 1
ATOM 551 N N . VAL A 1 67 ? -3.572 -3.042 1.226 1.00 95.75 67 VAL A N 1
ATOM 552 C CA . VAL A 1 67 ? -2.635 -2.929 0.114 1.00 95.75 67 VAL A CA 1
ATOM 553 C C . VAL A 1 67 ? -2.993 -3.945 -0.949 1.00 95.75 67 VAL A C 1
ATOM 555 O O . VAL A 1 67 ? -3.083 -5.142 -0.682 1.00 95.75 67 VAL A O 1
ATOM 558 N N . THR A 1 68 ? -3.237 -3.448 -2.159 1.00 95.38 68 THR A N 1
ATOM 559 C CA . THR A 1 68 ? -3.729 -4.253 -3.276 1.00 95.38 68 THR A CA 1
ATOM 560 C C . THR A 1 68 ? -2.757 -4.164 -4.450 1.00 95.38 68 THR A C 1
ATOM 562 O O . THR A 1 68 ? -2.597 -3.086 -5.028 1.00 95.38 68 THR A O 1
ATOM 565 N N . PRO A 1 69 ? -2.114 -5.274 -4.851 1.00 96.69 69 PRO A N 1
ATOM 566 C CA . PRO A 1 69 ? -1.335 -5.305 -6.078 1.00 96.69 69 PRO A CA 1
ATOM 567 C C . PRO A 1 69 ? -2.256 -5.347 -7.303 1.00 96.69 69 PRO A C 1
ATOM 569 O O . PRO A 1 69 ? -3.145 -6.193 -7.398 1.00 96.69 69 PRO A O 1
ATOM 572 N N . ILE A 1 70 ? -2.029 -4.446 -8.259 1.00 97.38 70 ILE A N 1
ATOM 573 C CA . ILE A 1 70 ? -2.838 -4.310 -9.475 1.00 97.38 70 ILE A CA 1
ATOM 574 C C . ILE A 1 70 ? -2.061 -4.854 -10.676 1.00 97.38 70 ILE A C 1
ATOM 576 O O . ILE A 1 70 ? -1.041 -4.291 -11.082 1.00 97.38 70 ILE A O 1
ATOM 580 N N . TYR A 1 71 ? -2.567 -5.938 -11.263 1.00 97.12 71 TYR A N 1
ATOM 581 C CA . TYR A 1 71 ? -2.006 -6.604 -12.442 1.00 97.12 71 TYR A CA 1
ATOM 582 C C . TYR A 1 71 ? -2.790 -6.248 -13.705 1.00 97.12 71 TYR A C 1
ATOM 584 O O . TYR A 1 71 ? -3.989 -5.968 -13.644 1.00 97.12 71 TYR A O 1
ATOM 592 N N . GLN A 1 72 ? -2.134 -6.316 -14.864 1.00 97.38 72 GLN A N 1
ATOM 593 C CA . GLN A 1 72 ? -2.807 -6.231 -16.156 1.00 97.38 72 GLN A CA 1
ATOM 594 C C . GLN A 1 72 ? -2.847 -7.613 -16.818 1.00 97.38 72 GLN A C 1
ATOM 596 O O . GLN A 1 72 ? -1.816 -8.198 -17.137 1.00 97.38 72 GLN A O 1
ATOM 601 N N . GLY A 1 73 ? -4.049 -8.141 -17.057 1.00 96.19 73 GLY A N 1
ATOM 602 C CA . GLY A 1 73 ? -4.221 -9.450 -17.691 1.00 96.19 73 GLY A CA 1
ATOM 603 C C . GLY A 1 73 ? -3.540 -10.571 -16.900 1.00 96.19 73 GLY A C 1
ATOM 604 O O . GLY A 1 73 ? -3.820 -10.754 -15.720 1.00 96.19 73 GLY A O 1
ATOM 605 N N . SER A 1 74 ? -2.656 -11.320 -17.560 1.00 95.50 74 SER A N 1
ATOM 606 C CA . SER A 1 74 ? -1.896 -12.433 -16.974 1.00 95.50 74 SER A CA 1
ATOM 607 C C . SER A 1 74 ? -0.439 -12.071 -16.658 1.00 95.50 74 SER A C 1
ATOM 609 O O . SER A 1 74 ? 0.426 -12.947 -16.687 1.00 95.50 74 SER A O 1
ATOM 611 N N . GLU A 1 75 ? -0.135 -10.787 -16.454 1.00 97.12 75 GLU A N 1
ATOM 612 C CA . GLU A 1 75 ? 1.209 -10.343 -16.075 1.00 97.12 75 GLU A CA 1
ATOM 613 C C . GLU A 1 75 ? 1.647 -10.948 -14.738 1.00 97.12 75 GLU A C 1
ATOM 615 O O . GLU A 1 75 ? 0.851 -11.092 -13.812 1.00 97.12 75 GLU A O 1
ATOM 620 N N . LEU A 1 76 ? 2.930 -11.303 -14.638 1.00 94.50 76 LEU A N 1
ATOM 621 C CA . LEU A 1 76 ? 3.496 -11.910 -13.435 1.00 94.50 76 LEU A CA 1
ATOM 622 C C . LEU A 1 76 ? 3.849 -10.878 -12.364 1.00 94.50 76 LEU A C 1
ATOM 624 O O . LEU A 1 76 ? 3.884 -11.228 -11.186 1.00 94.50 76 LEU A O 1
ATOM 628 N N . TYR A 1 77 ? 4.127 -9.630 -12.751 1.00 95.75 77 TYR A N 1
ATOM 629 C CA . TYR A 1 77 ? 4.418 -8.532 -11.828 1.00 95.75 77 TYR A CA 1
ATOM 630 C C . TYR A 1 77 ? 3.300 -7.490 -11.847 1.00 95.75 77 TYR A C 1
ATOM 632 O O . TYR A 1 77 ? 2.784 -7.177 -12.923 1.00 95.75 77 TYR A O 1
ATOM 640 N N . PRO A 1 78 ? 2.934 -6.914 -10.688 1.00 97.38 78 PRO A N 1
ATOM 641 C CA . PRO A 1 78 ? 1.921 -5.875 -10.650 1.00 97.38 78 PRO A CA 1
ATOM 642 C C . PRO A 1 78 ? 2.449 -4.606 -11.321 1.00 97.38 78 PRO A C 1
ATOM 644 O O . PRO A 1 78 ? 3.618 -4.248 -11.167 1.00 97.38 78 PRO A O 1
ATOM 647 N N . ARG A 1 79 ? 1.573 -3.896 -12.032 1.00 97.94 79 ARG A N 1
ATOM 648 C CA . ARG A 1 79 ? 1.858 -2.570 -12.599 1.00 97.94 79 ARG A CA 1
ATOM 649 C C . ARG A 1 79 ? 1.850 -1.497 -11.529 1.00 97.94 79 ARG A C 1
ATOM 651 O O . ARG A 1 79 ? 2.586 -0.520 -11.637 1.00 97.94 79 ARG A O 1
ATOM 658 N N . LYS A 1 80 ? 0.993 -1.672 -10.524 1.00 97.94 80 LYS A N 1
ATOM 659 C CA . LYS A 1 80 ? 0.777 -0.705 -9.453 1.00 97.94 80 LYS A CA 1
ATOM 660 C C . LYS A 1 80 ? 0.530 -1.396 -8.129 1.00 97.94 80 LYS A C 1
ATOM 662 O O . LYS A 1 80 ? 0.058 -2.531 -8.100 1.00 97.94 80 LYS A O 1
ATOM 667 N N . ILE A 1 81 ? 0.772 -0.659 -7.060 1.00 98.06 81 ILE A N 1
ATOM 668 C CA . ILE A 1 81 ? 0.266 -0.960 -5.731 1.00 98.06 81 ILE A CA 1
ATOM 669 C C . ILE A 1 81 ? -0.731 0.131 -5.360 1.00 98.06 81 ILE A C 1
ATOM 671 O O . ILE A 1 81 ? -0.430 1.321 -5.462 1.00 98.06 81 ILE A O 1
ATOM 675 N N . GLU A 1 82 ? -1.928 -0.276 -4.956 1.00 98.25 82 GLU A N 1
ATOM 676 C CA . GLU A 1 82 ? -2.918 0.624 -4.380 1.00 98.25 82 GLU A CA 1
ATOM 677 C C . GLU A 1 82 ? -2.902 0.499 -2.858 1.00 98.25 82 GLU A C 1
ATOM 679 O O . GLU A 1 82 ? -3.043 -0.598 -2.316 1.00 98.25 82 GLU A O 1
ATOM 684 N N . LEU A 1 83 ? -2.737 1.631 -2.183 1.00 98.12 83 LEU A N 1
ATOM 685 C CA . LEU A 1 83 ? -2.835 1.766 -0.738 1.00 98.12 83 LEU A CA 1
ATOM 686 C C . LEU A 1 83 ? -4.190 2.383 -0.406 1.00 98.12 83 LEU A C 1
ATOM 688 O O . LEU A 1 83 ? -4.555 3.412 -0.976 1.00 98.12 83 LEU A O 1
ATOM 692 N N . GLN A 1 84 ? -4.906 1.794 0.539 1.00 96.94 8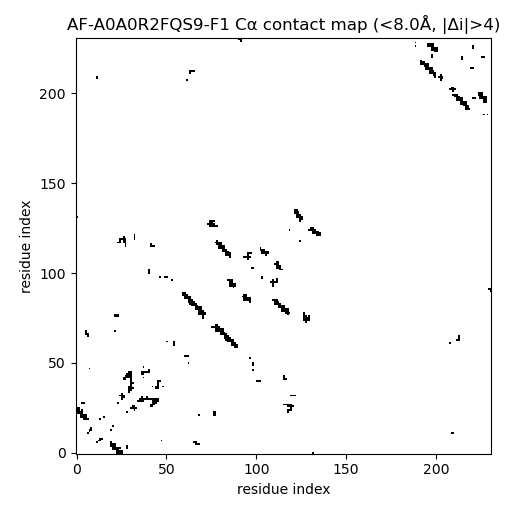4 GLN A N 1
ATOM 693 C CA . GLN A 1 84 ? -6.151 2.326 1.078 1.00 96.94 84 GLN A CA 1
ATOM 694 C C . GLN A 1 84 ? -6.024 2.408 2.591 1.00 96.94 84 GLN A C 1
ATOM 696 O O . GLN A 1 84 ? -5.655 1.415 3.213 1.00 96.94 84 GLN A O 1
ATOM 701 N N . TYR A 1 85 ? -6.302 3.568 3.180 1.00 96.81 85 TYR A N 1
ATOM 702 C CA . TYR A 1 85 ? -6.236 3.723 4.628 1.00 96.81 85 TYR A CA 1
ATOM 703 C C . TYR A 1 85 ? -7.236 4.726 5.188 1.00 96.81 85 TYR A C 1
ATOM 705 O O . TYR A 1 85 ? -7.564 5.742 4.567 1.00 96.81 85 TYR A O 1
ATOM 713 N N . VAL A 1 86 ? -7.686 4.440 6.406 1.00 96.31 86 VAL A N 1
ATOM 714 C CA . VAL A 1 86 ? -8.558 5.296 7.210 1.00 96.31 86 VAL A CA 1
ATOM 715 C C . VAL A 1 86 ? -8.274 5.059 8.694 1.00 96.31 86 VAL A C 1
ATOM 717 O O . VAL A 1 86 ? -7.892 3.959 9.098 1.00 96.31 86 VAL A O 1
ATOM 720 N N . GLY A 1 87 ? -8.423 6.101 9.508 1.00 94.44 87 GLY A N 1
ATOM 721 C CA . GLY A 1 87 ? -8.327 5.985 1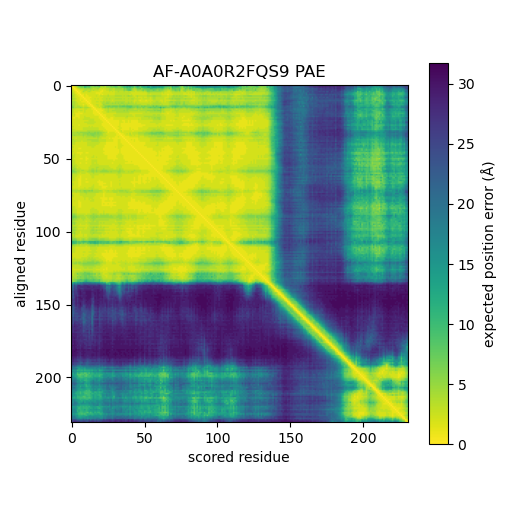0.958 1.00 94.44 87 GLY A CA 1
ATOM 722 C C . GLY A 1 87 ? -9.681 5.649 11.572 1.00 94.44 87 GLY A C 1
ATOM 723 O O . GLY A 1 87 ? -10.716 6.046 11.040 1.00 94.44 87 GLY A O 1
ATOM 724 N N . ILE A 1 88 ? -9.671 4.961 12.708 1.00 92.69 88 ILE A N 1
ATOM 725 C CA . ILE A 1 88 ? -10.868 4.637 13.490 1.00 92.69 88 ILE A CA 1
ATOM 726 C C . ILE A 1 88 ? -10.654 5.146 14.915 1.00 92.69 88 ILE A C 1
ATOM 728 O O . ILE A 1 88 ? -9.631 4.834 15.530 1.00 92.69 88 ILE A O 1
ATOM 732 N N . ASP A 1 89 ? -11.576 5.956 15.432 1.00 89.81 89 ASP A N 1
ATOM 733 C CA . ASP A 1 89 ? -11.512 6.469 16.803 1.00 89.81 89 ASP A CA 1
ATOM 734 C C . ASP A 1 89 ? -12.030 5.471 17.854 1.00 89.81 89 ASP A C 1
ATOM 736 O O . ASP A 1 89 ? -12.563 4.411 17.533 1.00 89.81 89 ASP A O 1
ATOM 740 N N . SER A 1 90 ? -11.879 5.809 19.140 1.00 87.00 90 SER A N 1
ATOM 741 C CA . SER A 1 90 ? -12.333 4.990 20.283 1.00 87.00 90 SER A CA 1
ATOM 742 C C . SER A 1 90 ? -13.830 4.685 20.313 1.00 87.00 90 SER A C 1
ATOM 744 O O . SER A 1 90 ? -14.242 3.808 21.065 1.00 87.00 90 SER A O 1
ATOM 746 N N . ALA A 1 91 ? -14.634 5.420 19.549 1.00 85.00 91 ALA A N 1
ATOM 747 C CA . ALA A 1 91 ? -16.067 5.206 19.415 1.00 85.00 91 ALA A CA 1
ATOM 748 C C . ALA A 1 91 ? -16.431 4.465 18.112 1.00 85.00 91 ALA A C 1
ATOM 750 O O . ALA A 1 91 ? -17.613 4.285 17.838 1.00 85.00 91 ALA A O 1
ATOM 751 N N . GLY A 1 92 ? -15.443 4.034 17.318 1.00 83.19 92 GLY A N 1
ATOM 752 C CA . GLY A 1 92 ? -15.656 3.346 16.045 1.00 83.19 92 GLY A CA 1
ATOM 753 C C . GLY A 1 92 ? -15.916 4.281 14.860 1.00 83.19 92 GLY A C 1
ATOM 754 O O . GLY A 1 92 ? -16.253 3.809 13.776 1.00 83.19 92 GLY A O 1
ATOM 755 N N . ASN A 1 93 ? -15.774 5.603 15.014 1.00 87.06 93 ASN A N 1
ATOM 756 C CA . ASN A 1 93 ? -15.991 6.523 13.898 1.00 87.06 93 ASN A CA 1
ATOM 757 C C . ASN A 1 93 ? -14.771 6.581 12.983 1.00 87.06 93 ASN A C 1
ATOM 759 O O . ASN A 1 93 ? -13.625 6.597 13.439 1.00 87.06 93 ASN A O 1
ATOM 763 N N . LEU A 1 94 ? -15.033 6.716 11.683 1.00 88.69 94 LEU A N 1
ATOM 764 C CA . LEU A 1 94 ? -13.991 6.940 10.689 1.00 88.69 94 LEU A CA 1
ATOM 765 C C . LEU A 1 94 ? -13.451 8.362 10.778 1.00 88.69 94 LEU A C 1
ATOM 767 O O . LEU A 1 94 ? -14.211 9.332 10.804 1.00 88.69 94 LEU A O 1
ATOM 771 N N . ILE A 1 95 ? -12.129 8.483 10.744 1.00 94.12 95 ILE A N 1
ATOM 772 C CA . ILE A 1 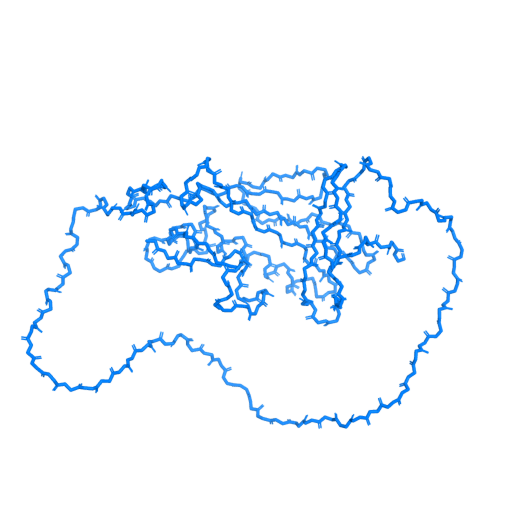95 ? -11.431 9.761 10.683 1.00 94.12 95 ILE A CA 1
ATOM 773 C C . ILE A 1 95 ? -10.414 9.761 9.537 1.00 94.12 95 ILE A C 1
ATOM 775 O O . ILE A 1 95 ? -9.718 8.766 9.311 1.00 94.12 95 ILE A O 1
ATOM 779 N N . PRO A 1 96 ? -10.314 10.867 8.780 1.00 94.94 96 PRO A N 1
ATOM 780 C CA . PRO A 1 96 ? -9.384 10.939 7.669 1.00 94.94 96 PRO A CA 1
ATOM 781 C C . PRO A 1 96 ? -7.947 11.028 8.190 1.00 94.94 96 PRO A C 1
ATOM 783 O O . PRO A 1 96 ? -7.645 11.807 9.095 1.00 94.94 96 PRO A O 1
ATOM 786 N N . ILE A 1 97 ? -7.042 10.283 7.559 1.00 97.31 97 ILE A N 1
ATOM 787 C CA . ILE A 1 97 ? -5.597 10.421 7.763 1.00 97.31 97 ILE A CA 1
ATOM 788 C C . ILE A 1 97 ? -5.030 11.229 6.594 1.00 97.31 97 ILE A C 1
ATOM 790 O O . ILE A 1 97 ? -5.388 10.990 5.437 1.00 97.31 97 ILE A O 1
ATOM 794 N N . LYS A 1 98 ? -4.168 12.204 6.901 1.00 96.75 98 LYS A N 1
ATOM 795 C CA . LYS A 1 98 ? -3.489 13.058 5.918 1.00 96.75 98 LYS A CA 1
ATOM 796 C C . LYS A 1 98 ? -1.984 12.984 6.106 1.00 96.75 98 LYS A C 1
ATOM 798 O O . LYS A 1 98 ? -1.466 13.424 7.130 1.00 96.75 98 LYS A O 1
ATOM 803 N N . LEU A 1 99 ? -1.297 12.455 5.100 1.00 98.06 99 LEU A N 1
ATOM 804 C CA . LEU A 1 99 ? 0.159 12.306 5.077 1.00 98.06 99 LEU A CA 1
ATOM 805 C C . LEU A 1 99 ? 0.851 13.392 4.236 1.00 98.06 99 LEU A C 1
ATOM 807 O O . LEU A 1 99 ? 2.076 13.471 4.219 1.00 98.06 99 LEU A O 1
ATOM 811 N N . ASN A 1 100 ? 0.070 14.280 3.614 1.00 96.75 100 ASN A N 1
ATOM 812 C CA . ASN A 1 100 ? 0.512 15.412 2.795 1.00 96.75 100 ASN A CA 1
ATOM 813 C C . ASN A 1 100 ? 1.234 14.994 1.504 1.00 96.75 100 ASN A C 1
ATOM 815 O O . ASN A 1 100 ? 2.141 15.685 1.035 1.00 96.75 100 ASN A O 1
ATOM 819 N N . SER A 1 101 ? 0.805 13.885 0.901 1.00 97.81 101 SER A N 1
ATOM 820 C CA . SER A 1 101 ? 1.239 13.498 -0.440 1.00 97.81 101 SER A CA 1
ATOM 821 C C . SER A 1 101 ? 0.240 14.002 -1.491 1.00 97.81 101 SER A C 1
ATOM 823 O O . SER A 1 101 ? -0.969 13.859 -1.317 1.00 97.81 101 SER A O 1
ATOM 825 N N . PRO A 1 102 ? 0.704 14.532 -2.639 1.00 97.69 102 PRO A N 1
ATOM 826 C CA . PRO A 1 102 ? -0.169 14.929 -3.737 1.00 97.69 102 PRO A CA 1
ATOM 827 C C . PRO A 1 102 ? -0.829 13.727 -4.432 1.00 97.69 102 PRO A C 1
ATOM 829 O O . PRO A 1 102 ? -1.659 13.927 -5.313 1.00 97.69 102 PRO A O 1
ATOM 832 N N . LYS A 1 103 ? -0.458 12.487 -4.075 1.00 97.81 103 LYS A N 1
ATOM 833 C CA . LYS A 1 103 ? -1.107 11.268 -4.574 1.00 97.81 103 LYS A CA 1
ATOM 834 C C . LYS A 1 103 ? -2.287 10.812 -3.715 1.00 97.81 103 LYS A C 1
ATOM 836 O O . LYS A 1 103 ? -2.982 9.882 -4.112 1.00 97.81 103 LYS A O 1
ATOM 841 N N . GLU A 1 104 ? -2.507 11.427 -2.552 1.00 98.25 104 GLU A N 1
ATOM 842 C CA . GLU A 1 104 ? -3.655 11.117 -1.700 1.00 98.25 104 GLU A CA 1
ATOM 843 C C . GLU A 1 104 ? -4.950 11.595 -2.356 1.00 98.25 104 GLU A C 1
ATOM 845 O O . GLU A 1 104 ? -5.158 12.791 -2.565 1.00 98.25 104 GLU A O 1
ATOM 850 N N . THR A 1 105 ? -5.856 10.660 -2.627 1.00 96.56 105 THR A N 1
ATOM 851 C CA . THR A 1 105 ? -7.230 10.965 -3.028 1.00 96.56 105 THR A CA 1
ATOM 852 C C . THR A 1 105 ? -8.173 10.545 -1.914 1.00 96.56 105 THR A C 1
ATOM 854 O O . THR A 1 105 ? -8.170 9.388 -1.507 1.00 96.56 105 THR A O 1
ATOM 857 N N . THR A 1 106 ? -8.994 11.469 -1.416 1.00 92.50 106 THR A N 1
ATOM 858 C CA . THR A 1 106 ? -10.035 11.126 -0.439 1.00 92.50 106 THR A CA 1
ATOM 859 C C . THR A 1 106 ? -11.312 10.715 -1.157 1.00 92.50 106 THR A C 1
ATOM 861 O O . THR A 1 106 ? -11.847 11.465 -1.971 1.00 92.50 106 THR A O 1
ATOM 864 N N . VAL A 1 107 ? -11.804 9.530 -0.817 1.00 87.44 107 VAL A N 1
ATOM 865 C CA . VAL A 1 107 ? -13.051 8.929 -1.279 1.00 87.44 107 VAL A CA 1
ATOM 866 C C . VAL A 1 107 ? -14.039 8.941 -0.114 1.00 87.44 107 VAL A C 1
ATOM 868 O O . VAL A 1 107 ? -13.667 8.652 1.022 1.00 87.44 107 VAL A O 1
ATOM 871 N N . ASP A 1 108 ? -15.295 9.303 -0.384 1.00 81.38 108 ASP A N 1
ATOM 872 C CA . ASP A 1 108 ? -16.391 9.253 0.596 1.00 81.38 108 ASP A CA 1
ATOM 873 C C . ASP A 1 108 ? -16.058 9.942 1.945 1.00 81.38 108 ASP A C 1
ATOM 875 O O . ASP A 1 108 ? -16.401 9.450 3.013 1.00 81.38 108 ASP A O 1
ATOM 879 N N . GLN A 1 109 ? -15.370 11.094 1.888 1.00 84.44 109 GLN A N 1
ATOM 880 C CA . GLN A 1 109 ? -14.967 11.972 3.010 1.00 84.44 109 GLN A CA 1
ATOM 881 C C . GLN A 1 109 ? -13.874 11.453 3.965 1.00 84.44 109 GLN A C 1
ATOM 883 O O . GLN A 1 109 ? -13.182 12.284 4.556 1.00 84.44 109 GLN A O 1
ATOM 888 N N . PHE A 1 110 ? -13.665 10.139 4.086 1.00 90.38 110 PHE A N 1
ATOM 889 C CA . PHE A 1 110 ? -12.751 9.568 5.090 1.00 90.38 110 PHE A CA 1
ATOM 890 C C . PHE A 1 110 ? -11.642 8.693 4.506 1.00 90.38 110 PHE A C 1
ATOM 892 O O . PHE A 1 110 ? -10.493 8.808 4.932 1.00 90.38 110 PHE A O 1
ATOM 899 N N . LEU A 1 111 ? -11.971 7.832 3.538 1.00 91.94 111 LEU A N 1
ATOM 900 C CA . LEU A 1 111 ? -11.038 6.845 3.004 1.00 91.94 111 LEU A CA 1
ATOM 901 C C . LEU A 1 111 ? -10.006 7.528 2.111 1.00 91.94 111 LEU A C 1
ATOM 903 O O . LEU A 1 111 ? -10.365 8.149 1.112 1.00 91.94 111 LEU A O 1
ATOM 907 N N . THR A 1 112 ? -8.727 7.380 2.427 1.00 97.56 112 THR A N 1
ATOM 908 C CA . THR A 1 112 ? -7.654 7.832 1.544 1.00 97.56 112 THR A CA 1
ATOM 909 C C . THR A 1 112 ? -7.188 6.672 0.672 1.00 97.56 112 THR A C 1
ATOM 911 O O . THR A 1 112 ? -6.901 5.586 1.169 1.00 97.56 112 THR A O 1
ATOM 914 N N . VAL A 1 113 ? -7.101 6.915 -0.635 1.00 97.62 113 VAL A N 1
ATOM 915 C CA . VAL A 1 113 ? -6.580 5.983 -1.638 1.00 97.62 113 VAL A CA 1
ATOM 916 C C . VAL A 1 113 ? -5.353 6.598 -2.304 1.00 97.62 113 VAL A C 1
ATOM 918 O O . VAL A 1 113 ? -5.347 7.784 -2.645 1.00 97.62 113 VAL A O 1
ATOM 921 N N . VAL A 1 114 ? -4.315 5.789 -2.500 1.00 98.50 114 VAL A N 1
ATOM 922 C CA . VAL A 1 114 ? -3.070 6.161 -3.177 1.00 98.50 114 VAL A CA 1
ATOM 923 C C . VAL A 1 114 ? -2.722 5.077 -4.186 1.00 98.50 114 VAL A C 1
ATOM 925 O O . VAL A 1 114 ? -2.649 3.905 -3.838 1.00 98.50 114 VAL A O 1
ATOM 928 N N . SER A 1 115 ? -2.442 5.470 -5.426 1.00 98.00 115 SER A N 1
ATOM 929 C CA . SER A 1 115 ? -1.941 4.566 -6.464 1.00 98.00 115 SER A CA 1
ATOM 930 C C . SER A 1 115 ? -0.459 4.841 -6.720 1.00 98.00 115 SER A C 1
ATOM 932 O O . SER A 1 115 ? -0.094 5.951 -7.111 1.00 98.00 115 SER A O 1
ATOM 934 N N . LEU A 1 116 ? 0.381 3.822 -6.550 1.00 98.44 116 LEU A N 1
ATOM 935 C CA . LEU A 1 116 ? 1.829 3.879 -6.757 1.00 98.44 116 LEU A CA 1
ATOM 936 C C . LEU A 1 116 ? 2.233 2.989 -7.928 1.00 98.44 116 LEU A C 1
ATOM 938 O O . LEU A 1 116 ? 1.818 1.835 -8.001 1.00 98.44 116 LEU A O 1
ATOM 942 N N . ASP A 1 117 ? 3.036 3.513 -8.848 1.00 98.19 117 ASP A N 1
ATOM 943 C CA . ASP A 1 117 ? 3.488 2.756 -10.013 1.00 98.19 117 ASP A CA 1
ATOM 944 C C . ASP A 1 117 ? 4.702 1.886 -9.647 1.00 98.19 117 ASP A C 1
ATOM 946 O O . ASP A 1 117 ? 5.669 2.358 -9.048 1.00 98.19 117 ASP A O 1
ATOM 950 N N . ASN A 1 118 ? 4.682 0.611 -10.041 1.00 97.38 118 ASN A N 1
ATOM 951 C CA . ASN A 1 118 ? 5.775 -0.334 -9.802 1.00 97.38 118 ASN A CA 1
ATOM 952 C C . ASN A 1 118 ? 6.880 -0.174 -10.853 1.00 97.38 118 ASN A C 1
ATOM 954 O O . ASN A 1 118 ? 7.133 -1.064 -11.659 1.00 97.38 118 ASN A O 1
ATOM 958 N N . VAL A 1 119 ? 7.510 0.997 -10.868 1.00 95.88 119 VAL A N 1
ATOM 959 C CA . VAL A 1 119 ? 8.545 1.397 -11.831 1.00 95.88 119 VAL A CA 1
ATOM 960 C C . VAL A 1 119 ? 9.882 1.622 -11.134 1.00 95.88 119 VAL A C 1
ATOM 962 O O . VAL A 1 119 ? 9.954 1.673 -9.909 1.00 95.88 119 VAL A O 1
ATOM 965 N N . SER A 1 120 ? 10.969 1.740 -11.897 1.00 93.50 120 SER A N 1
ATOM 966 C CA . SER A 1 120 ? 12.273 2.144 -11.364 1.00 93.50 120 SER A CA 1
ATOM 967 C C . SER A 1 120 ? 13.002 3.025 -12.378 1.00 93.50 120 SER A C 1
ATOM 969 O O . SER A 1 120 ? 13.087 2.629 -13.538 1.00 93.50 120 SER A O 1
ATOM 971 N N . PRO A 1 121 ? 13.600 4.165 -11.982 1.00 91.75 121 PRO A N 1
ATOM 972 C CA . PRO A 1 121 ? 14.342 5.027 -12.909 1.00 91.75 121 PRO A CA 1
ATOM 973 C C . PRO A 1 121 ? 15.541 4.348 -13.592 1.00 91.75 121 PRO A C 1
ATOM 975 O O . PRO A 1 121 ? 15.993 4.792 -14.643 1.00 91.75 121 PRO A O 1
ATOM 978 N N . ASN A 1 122 ? 16.077 3.284 -12.989 1.00 89.88 122 ASN A N 1
ATOM 979 C CA . ASN A 1 122 ? 17.265 2.561 -13.449 1.00 89.88 122 ASN A CA 1
ATOM 980 C C . ASN A 1 122 ? 16.965 1.153 -13.996 1.00 89.88 122 ASN A C 1
ATOM 982 O O . ASN A 1 122 ? 17.886 0.334 -14.095 1.00 89.88 122 ASN A O 1
ATOM 986 N N . ALA A 1 123 ? 15.703 0.829 -14.291 1.00 91.00 123 ALA A N 1
ATOM 987 C CA . ALA A 1 123 ? 15.361 -0.473 -14.848 1.00 91.00 123 ALA A CA 1
ATOM 988 C C . ALA A 1 123 ? 14.146 -0.436 -15.780 1.00 91.00 123 ALA A C 1
ATOM 990 O O . ALA A 1 123 ? 13.127 0.170 -15.462 1.00 91.00 123 ALA A O 1
ATOM 991 N N . ASP A 1 124 ? 14.236 -1.197 -16.868 1.00 93.31 124 ASP A N 1
ATOM 992 C CA . ASP A 1 124 ? 13.103 -1.563 -17.708 1.00 93.31 124 ASP A CA 1
ATOM 993 C C . ASP A 1 124 ? 12.474 -2.840 -17.153 1.00 93.31 124 ASP A C 1
ATOM 995 O O . ASP A 1 124 ? 13.169 -3.833 -16.914 1.00 93.31 124 ASP A O 1
ATOM 999 N N . ILE A 1 125 ? 11.159 -2.824 -16.947 1.00 94.69 125 ILE A N 1
ATOM 1000 C CA . ILE A 1 125 ? 10.425 -3.937 -16.338 1.00 94.69 125 ILE A CA 1
ATOM 1001 C C . ILE A 1 125 ? 9.550 -4.592 -17.398 1.00 94.69 125 ILE A C 1
ATOM 1003 O O . ILE A 1 125 ? 8.649 -3.973 -17.963 1.00 94.69 125 ILE A O 1
ATOM 1007 N N . ASP A 1 126 ? 9.807 -5.871 -17.635 1.00 95.88 126 ASP A N 1
ATOM 1008 C CA . ASP A 1 126 ? 8.916 -6.763 -18.356 1.00 95.88 126 ASP A CA 1
ATOM 1009 C C . ASP A 1 126 ? 7.973 -7.427 -17.348 1.00 95.88 126 ASP A C 1
ATOM 1011 O O . ASP A 1 126 ? 8.286 -8.444 -16.721 1.00 95.88 126 ASP A O 1
ATOM 1015 N N . TYR A 1 127 ? 6.806 -6.809 -17.188 1.00 96.44 127 TYR A N 1
ATOM 1016 C CA . TYR A 1 127 ? 5.764 -7.248 -16.263 1.00 96.44 127 TYR A CA 1
ATOM 1017 C C . TYR A 1 127 ? 5.145 -8.588 -16.674 1.00 96.44 127 TYR A C 1
ATOM 1019 O O . TYR A 1 127 ? 4.694 -9.344 -15.815 1.00 96.44 127 TYR A O 1
ATOM 1027 N N . ALA A 1 128 ? 5.160 -8.913 -17.971 1.00 95.69 128 ALA A N 1
ATOM 1028 C CA . ALA A 1 128 ? 4.604 -10.157 -18.484 1.00 95.69 128 ALA A CA 1
ATOM 1029 C C . ALA A 1 128 ? 5.500 -11.347 -18.137 1.00 95.69 128 ALA A C 1
ATOM 1031 O O . ALA A 1 128 ? 5.006 -12.353 -17.636 1.00 95.69 128 ALA A O 1
ATOM 1032 N N . SER A 1 129 ? 6.813 -11.232 -18.362 1.00 92.94 129 SER A N 1
ATOM 1033 C CA . SER A 1 129 ? 7.751 -12.324 -18.062 1.00 92.94 129 SER A CA 1
ATOM 1034 C C . SER A 1 129 ? 8.303 -12.308 -16.637 1.00 92.94 129 SER A C 1
ATOM 1036 O O . SER A 1 129 ? 8.947 -13.274 -16.220 1.00 92.94 129 SER A O 1
ATOM 1038 N N . GLY A 1 130 ? 8.066 -11.234 -15.882 1.00 88.75 130 GLY A N 1
ATOM 1039 C CA . GLY A 1 130 ? 8.629 -11.064 -14.550 1.00 88.75 130 GLY A CA 1
ATOM 1040 C C . GLY A 1 130 ? 10.142 -10.823 -14.588 1.00 88.75 130 GLY A C 1
ATOM 1041 O O . GLY A 1 130 ? 10.888 -11.372 -13.777 1.00 88.75 130 GLY A O 1
ATOM 1042 N N . ARG A 1 131 ? 10.631 -10.051 -15.563 1.00 89.31 131 ARG A N 1
ATOM 1043 C CA . ARG A 1 131 ? 12.058 -9.718 -15.701 1.00 89.31 131 ARG A CA 1
ATOM 1044 C C . ARG A 1 131 ? 12.274 -8.219 -15.572 1.00 89.31 131 ARG A C 1
ATOM 1046 O O . ARG A 1 131 ? 11.457 -7.425 -16.013 1.00 89.31 131 ARG A O 1
ATOM 1053 N N . ALA A 1 132 ? 13.409 -7.834 -14.999 1.00 89.06 132 ALA A N 1
ATOM 1054 C CA . ALA A 1 132 ? 13.849 -6.445 -14.957 1.00 89.06 132 ALA A CA 1
ATOM 1055 C C . ALA A 1 132 ? 15.263 -6.339 -15.533 1.00 89.06 132 ALA A C 1
ATOM 1057 O O . ALA A 1 132 ? 16.151 -7.099 -15.140 1.00 89.06 132 ALA A O 1
ATOM 1058 N N . THR A 1 133 ? 15.464 -5.395 -16.447 1.00 89.50 133 THR A N 1
ATOM 1059 C CA . THR A 1 133 ? 16.746 -5.131 -17.104 1.00 89.50 133 THR A CA 1
ATOM 1060 C C . THR A 1 133 ? 17.280 -3.796 -16.622 1.00 89.50 133 THR A C 1
ATOM 1062 O O . THR A 1 133 ? 16.578 -2.795 -16.664 1.00 89.50 133 THR A O 1
ATOM 1065 N N . ASN A 1 134 ? 18.522 -3.772 -16.151 1.00 85.81 134 ASN A N 1
ATOM 1066 C CA . ASN A 1 134 ? 19.155 -2.539 -15.698 1.00 85.81 134 ASN A CA 1
ATOM 1067 C C . ASN A 1 134 ? 19.423 -1.598 -16.890 1.00 85.81 134 ASN A C 1
ATOM 1069 O O . ASN A 1 134 ? 20.039 -2.021 -17.870 1.00 85.81 134 ASN A O 1
ATOM 1073 N N . THR A 1 135 ? 18.986 -0.340 -16.790 1.00 85.12 135 THR A N 1
ATOM 1074 C CA . THR A 1 135 ? 19.148 0.691 -17.832 1.00 85.12 135 THR A CA 1
ATOM 1075 C C . THR A 1 135 ? 20.341 1.612 -17.600 1.00 85.12 135 THR A C 1
ATOM 1077 O O . THR A 1 135 ? 20.764 2.305 -18.527 1.00 85.12 135 THR A O 1
ATOM 1080 N N . VAL A 1 136 ? 20.949 1.605 -16.407 1.00 75.31 136 VAL A N 1
ATOM 1081 C CA . VAL A 1 136 ? 22.234 2.282 -16.216 1.00 75.31 136 VAL A CA 1
ATOM 1082 C C . VAL A 1 136 ? 23.329 1.433 -16.856 1.00 75.31 136 VAL A C 1
ATOM 1084 O O . VAL A 1 136 ? 23.529 0.267 -16.509 1.00 75.31 136 VAL A O 1
ATOM 1087 N N . ALA A 1 137 ? 24.034 2.008 -17.834 1.00 58.91 137 ALA A N 1
ATOM 1088 C CA . ALA A 1 137 ? 25.158 1.360 -18.494 1.00 58.91 137 ALA A CA 1
ATOM 1089 C C . ALA A 1 137 ? 26.202 0.956 -17.441 1.00 58.91 137 ALA A C 1
ATOM 1091 O O . ALA A 1 137 ? 26.921 1.797 -16.916 1.00 58.91 137 ALA A O 1
ATOM 1092 N N . ARG A 1 138 ? 26.210 -0.341 -17.114 1.00 46.78 138 ARG A N 1
ATOM 1093 C CA . ARG A 1 138 ? 27.190 -1.095 -16.319 1.00 46.78 138 ARG A CA 1
ATOM 1094 C C . ARG A 1 138 ? 27.945 -0.245 -15.292 1.00 46.78 138 ARG A C 1
ATOM 1096 O O . ARG A 1 138 ? 29.049 0.227 -15.550 1.00 46.78 138 ARG A O 1
ATOM 1103 N N . TYR A 1 139 ? 27.420 -0.179 -14.073 1.00 42.03 139 TYR A N 1
ATOM 1104 C CA . TYR A 1 139 ? 28.330 -0.089 -12.937 1.00 42.03 139 TYR A CA 1
ATOM 1105 C C . TYR A 1 139 ? 29.182 -1.366 -12.975 1.00 42.03 139 TYR A C 1
ATOM 1107 O O . TYR A 1 139 ? 28.641 -2.467 -12.851 1.00 42.03 139 TYR A O 1
ATOM 1115 N N . SER A 1 140 ? 30.480 -1.241 -13.252 1.00 43.00 140 SER A N 1
ATOM 1116 C CA . SER A 1 140 ? 31.428 -2.349 -13.156 1.00 43.00 140 SER A CA 1
ATOM 1117 C C . SER A 1 140 ? 31.426 -2.851 -11.715 1.00 43.00 140 SER A C 1
ATOM 1119 O O . SER A 1 140 ? 32.128 -2.316 -10.862 1.00 43.00 140 SER A O 1
ATOM 1121 N N . ALA A 1 141 ? 30.616 -3.867 -11.427 1.00 40.53 141 ALA A N 1
ATOM 1122 C CA . ALA A 1 141 ? 30.805 -4.667 -10.232 1.00 40.53 141 ALA A CA 1
ATOM 1123 C C . ALA A 1 141 ? 32.227 -5.261 -10.298 1.00 40.53 141 ALA A C 1
ATOM 1125 O O . ALA A 1 141 ? 32.616 -5.751 -11.367 1.00 40.53 141 ALA A O 1
ATOM 1126 N N . PRO A 1 142 ? 33.023 -5.217 -9.214 1.00 39.81 142 PRO A N 1
ATOM 1127 C CA . PRO A 1 142 ? 34.288 -5.935 -9.169 1.00 39.81 142 PRO A CA 1
ATOM 1128 C C . PRO A 1 142 ? 34.034 -7.401 -9.531 1.00 39.81 142 PRO A C 1
ATOM 1130 O O . PRO A 1 142 ? 33.147 -8.041 -8.967 1.00 39.81 142 PRO A O 1
ATOM 1133 N N . GLN A 1 143 ? 34.774 -7.913 -10.515 1.00 35.22 143 GLN A N 1
ATOM 1134 C CA . GLN A 1 143 ? 34.730 -9.325 -10.893 1.00 35.22 143 GLN A CA 1
ATOM 1135 C C . GLN A 1 143 ? 35.025 -10.197 -9.660 1.00 35.22 143 GLN A C 1
ATOM 1137 O O . GLN A 1 143 ? 35.944 -9.862 -8.903 1.00 35.22 143 GLN A O 1
ATOM 1142 N N . PRO A 1 144 ? 34.305 -11.314 -9.454 1.00 39.97 144 PRO A N 1
ATOM 1143 C CA . PRO A 1 144 ? 34.686 -12.276 -8.436 1.00 39.97 144 PRO A CA 1
ATOM 1144 C C . PRO A 1 144 ? 36.037 -12.871 -8.840 1.00 39.97 144 PRO A C 1
ATOM 1146 O O . PRO A 1 144 ? 36.164 -13.487 -9.898 1.00 39.97 144 PRO A O 1
ATOM 1149 N N . LYS A 1 145 ? 37.062 -12.657 -8.012 1.00 40.06 145 LYS A N 1
ATOM 1150 C CA . LYS A 1 145 ? 38.270 -13.475 -8.075 1.00 40.06 145 LYS A CA 1
ATOM 1151 C C . LYS A 1 145 ? 37.876 -14.865 -7.588 1.00 40.06 145 LYS A C 1
ATOM 1153 O O . LYS A 1 145 ? 37.506 -15.029 -6.430 1.00 40.06 145 LYS A O 1
ATOM 1158 N N . THR A 1 146 ? 37.889 -15.821 -8.504 1.00 39.88 146 THR A N 1
ATOM 1159 C CA . THR A 1 146 ? 37.973 -17.246 -8.198 1.00 39.88 146 THR A CA 1
ATOM 1160 C C . THR A 1 146 ? 39.259 -17.493 -7.422 1.00 39.88 146 THR A C 1
ATOM 1162 O O . THR A 1 146 ? 40.298 -17.065 -7.911 1.00 39.88 146 THR A O 1
ATOM 1165 N N . ASP A 1 147 ? 39.160 -18.107 -6.243 1.00 36.00 147 ASP A N 1
ATOM 1166 C CA . ASP A 1 147 ? 40.070 -19.133 -5.713 1.00 36.00 147 ASP A CA 1
ATOM 1167 C C . ASP A 1 147 ? 39.409 -19.787 -4.473 1.00 36.00 147 ASP A C 1
ATOM 1169 O O . ASP A 1 147 ? 38.595 -19.168 -3.788 1.00 36.00 147 ASP A O 1
ATOM 1173 N N . ASP A 1 148 ? 39.708 -21.070 -4.283 1.00 33.88 148 ASP A N 1
ATOM 1174 C CA . ASP A 1 148 ? 39.005 -22.121 -3.528 1.00 33.88 148 ASP A CA 1
ATOM 1175 C C .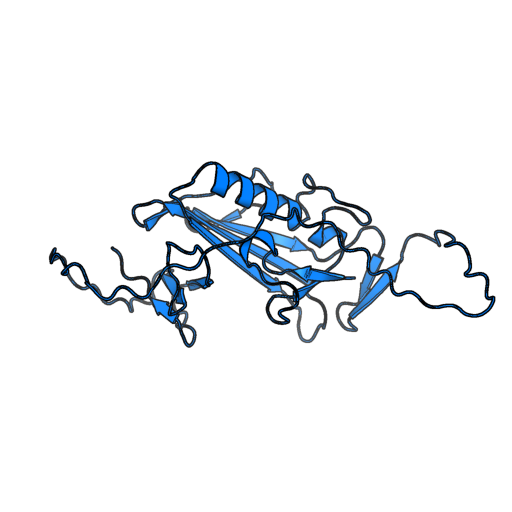 ASP A 1 148 ? 38.716 -21.932 -2.016 1.00 33.88 148 ASP A C 1
ATOM 1177 O O . ASP A 1 148 ? 39.456 -21.288 -1.279 1.00 33.88 148 ASP A O 1
ATOM 1181 N N . GLU A 1 149 ? 37.637 -22.616 -1.594 1.00 36.50 149 GLU A N 1
ATOM 1182 C CA . GLU A 1 149 ? 37.269 -23.168 -0.270 1.00 36.50 149 GLU A CA 1
ATOM 1183 C C . GLU A 1 149 ? 37.655 -22.439 1.041 1.00 36.50 149 GLU A C 1
ATOM 1185 O O . GLU A 1 149 ? 38.776 -22.530 1.534 1.00 36.50 149 GLU A O 1
ATOM 1190 N N . THR A 1 150 ? 36.647 -21.894 1.746 1.00 31.80 150 THR A N 1
ATOM 1191 C CA . THR A 1 150 ? 36.220 -22.356 3.096 1.00 31.80 150 THR A CA 1
ATOM 1192 C C . THR A 1 150 ? 34.991 -21.582 3.620 1.00 31.80 150 THR A C 1
ATOM 1194 O O . THR A 1 150 ? 34.987 -20.365 3.746 1.00 31.80 150 THR A O 1
ATOM 1197 N N . VAL A 1 151 ? 33.930 -22.345 3.901 1.00 40.72 151 VAL A N 1
ATOM 1198 C CA . VAL A 1 151 ? 32.813 -22.161 4.855 1.00 40.72 151 VAL A CA 1
ATOM 1199 C C . VAL A 1 151 ? 32.630 -20.781 5.526 1.00 40.72 151 VAL A C 1
ATOM 1201 O O . VAL A 1 151 ? 33.378 -20.441 6.434 1.00 40.72 151 VAL A O 1
ATOM 1204 N N . ALA A 1 152 ? 31.533 -20.077 5.207 1.00 34.28 152 ALA A N 1
ATOM 1205 C CA . ALA A 1 152 ? 30.603 -19.476 6.185 1.00 34.28 152 ALA A CA 1
ATOM 1206 C C . ALA A 1 152 ? 29.484 -18.682 5.485 1.00 34.28 152 ALA A C 1
ATOM 1208 O O . ALA A 1 152 ? 29.722 -17.661 4.842 1.00 34.28 152 ALA A O 1
ATOM 1209 N N . SER A 1 153 ? 28.242 -19.133 5.669 1.00 46.12 153 SER A N 1
ATOM 1210 C CA . SER A 1 153 ? 27.035 -18.352 5.405 1.00 46.12 153 SER A CA 1
ATOM 1211 C C . SER A 1 153 ? 27.024 -17.086 6.265 1.00 46.12 153 SER A C 1
ATOM 1213 O O . SER A 1 153 ? 27.024 -17.172 7.491 1.00 46.12 153 SER A O 1
ATOM 1215 N N . SER A 1 154 ? 26.944 -15.918 5.634 1.00 36.34 154 SER A N 1
ATOM 1216 C CA . SER A 1 154 ? 26.655 -14.645 6.298 1.00 36.34 154 SER A CA 1
ATOM 1217 C C . SER A 1 154 ? 25.506 -13.943 5.578 1.00 36.34 154 SER A C 1
ATOM 1219 O O . SER A 1 154 ? 25.658 -13.024 4.781 1.00 36.34 154 SER A O 1
ATOM 1221 N N . SER A 1 155 ? 24.298 -14.411 5.881 1.00 37.44 155 SER A N 1
ATOM 1222 C CA . SER A 1 155 ? 23.091 -13.600 5.790 1.00 37.44 155 SER A CA 1
ATOM 1223 C C . SER A 1 155 ? 23.215 -12.453 6.793 1.00 37.44 155 SER A C 1
ATOM 1225 O O . SER A 1 155 ? 23.098 -12.663 8.001 1.00 37.44 155 SER A O 1
ATOM 1227 N N . SER A 1 156 ? 23.481 -11.247 6.292 1.00 32.09 156 SER A N 1
ATOM 1228 C CA . SER A 1 156 ? 23.466 -10.018 7.084 1.00 32.09 156 SER A CA 1
ATOM 1229 C C . SER A 1 156 ? 22.029 -9.685 7.474 1.00 32.09 156 SER A C 1
ATOM 1231 O O . SER A 1 156 ? 21.303 -9.000 6.757 1.00 32.09 156 SER A O 1
ATOM 1233 N N . ALA A 1 157 ? 21.629 -10.229 8.619 1.00 31.20 157 ALA A N 1
ATOM 1234 C CA . ALA A 1 157 ? 20.503 -9.772 9.405 1.00 31.20 157 ALA A CA 1
ATOM 1235 C C . ALA A 1 157 ? 20.728 -8.305 9.797 1.00 31.20 157 ALA A C 1
ATOM 1237 O O . ALA A 1 157 ? 21.740 -7.968 10.413 1.00 31.20 157 ALA A O 1
ATOM 1238 N N . ILE A 1 158 ? 19.782 -7.438 9.443 1.00 32.69 158 ILE A N 1
ATOM 1239 C CA . ILE A 1 158 ? 19.663 -6.126 10.075 1.00 32.69 158 ILE A CA 1
ATOM 1240 C C . ILE A 1 158 ? 19.073 -6.368 11.467 1.00 32.69 158 ILE A C 1
ATOM 1242 O O . ILE A 1 158 ? 18.062 -7.052 11.630 1.00 32.69 158 ILE A O 1
ATOM 1246 N N . SER A 1 159 ? 19.797 -5.870 12.459 1.00 29.83 159 SER A N 1
ATOM 1247 C CA . SER A 1 159 ? 19.683 -6.153 13.882 1.00 29.83 159 SER A CA 1
ATOM 1248 C C . SER A 1 159 ? 18.299 -5.880 14.475 1.00 29.83 159 SER A C 1
ATOM 1250 O O . SER A 1 159 ? 17.783 -4.767 14.412 1.00 29.83 159 SER A O 1
ATOM 1252 N N . GLN A 1 160 ? 17.761 -6.896 15.149 1.00 30.78 160 GLN A N 1
ATOM 1253 C CA . GLN A 1 160 ? 16.757 -6.759 16.204 1.00 30.78 160 GLN A CA 1
ATOM 1254 C C . GLN A 1 160 ? 17.412 -6.178 17.472 1.00 30.78 160 GLN A C 1
ATOM 1256 O O . GLN A 1 160 ? 18.535 -6.575 17.799 1.00 30.78 160 GLN A O 1
ATOM 1261 N N . PRO A 1 161 ? 16.735 -5.316 18.250 1.00 32.94 161 PRO A N 1
ATOM 1262 C CA . PRO A 1 161 ? 17.069 -5.133 19.651 1.00 32.94 161 PRO A CA 1
ATOM 1263 C C . PRO A 1 161 ? 16.511 -6.298 20.480 1.00 32.94 161 PRO A C 1
ATOM 1265 O O . PRO A 1 161 ? 15.313 -6.578 20.476 1.00 32.94 161 PRO A O 1
ATOM 1268 N N . SER A 1 162 ? 17.404 -6.963 21.210 1.00 30.75 162 SER A N 1
ATOM 1269 C CA . SER A 1 162 ? 17.093 -7.965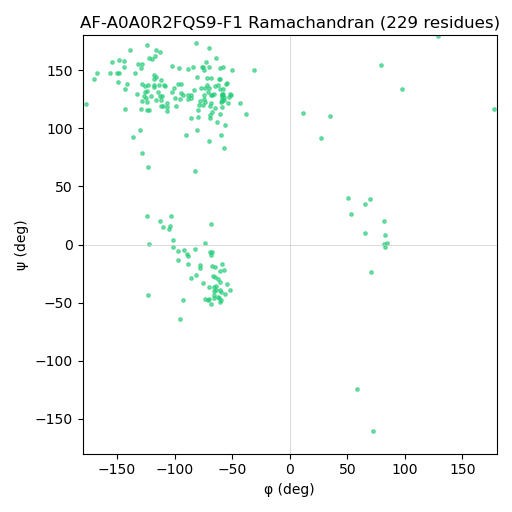 22.227 1.00 30.75 162 SER A CA 1
ATOM 1270 C C . SER A 1 162 ? 16.394 -7.323 23.427 1.00 30.75 162 SER A C 1
ATOM 1272 O O . SER A 1 162 ? 16.941 -6.402 24.034 1.00 30.75 162 SER A O 1
ATOM 1274 N N . VAL A 1 163 ? 15.249 -7.866 23.843 1.00 34.53 163 VAL A N 1
ATOM 1275 C CA . VAL A 1 163 ? 14.750 -7.705 25.216 1.00 34.53 163 VAL A CA 1
ATOM 1276 C C . VAL A 1 163 ? 14.528 -9.067 25.856 1.00 34.53 163 VAL A C 1
ATOM 1278 O O . VAL A 1 163 ? 14.094 -10.028 25.226 1.00 34.53 163 VAL A O 1
ATOM 1281 N N . ALA A 1 164 ? 14.968 -9.112 27.107 1.00 31.17 164 ALA A N 1
ATOM 1282 C CA . ALA A 1 164 ? 15.250 -10.268 27.929 1.00 31.17 164 ALA A CA 1
ATOM 1283 C C . ALA A 1 164 ? 14.007 -11.058 28.374 1.00 31.17 164 ALA A C 1
ATOM 1285 O O . ALA A 1 164 ? 12.864 -10.637 28.232 1.00 31.17 164 ALA A O 1
ATOM 1286 N N . ALA A 1 165 ? 14.296 -12.231 28.927 1.00 29.70 165 ALA A N 1
ATOM 1287 C CA . ALA A 1 165 ? 13.375 -13.284 29.307 1.00 29.70 165 ALA A CA 1
ATOM 1288 C C . ALA A 1 165 ? 12.469 -12.992 30.528 1.00 29.70 165 ALA A C 1
ATOM 1290 O O . ALA A 1 165 ? 12.899 -12.368 31.495 1.00 29.70 165 ALA A O 1
ATOM 1291 N N . GLN A 1 166 ? 11.303 -13.665 30.485 1.00 33.16 166 GLN A N 1
ATOM 1292 C CA . GLN A 1 166 ? 10.443 -14.194 31.571 1.00 33.16 166 GLN A CA 1
ATOM 1293 C C . GLN A 1 166 ? 9.494 -13.251 32.350 1.00 33.16 166 GLN A C 1
ATOM 1295 O O . GLN A 1 166 ? 9.797 -12.072 32.492 1.00 33.16 166 GLN A O 1
ATOM 1300 N N . PRO A 1 167 ? 8.382 -13.770 32.942 1.00 37.34 167 PRO A N 1
ATOM 1301 C CA . PRO A 1 167 ? 7.873 -15.155 32.973 1.00 37.34 167 PRO A CA 1
ATOM 1302 C C . PRO A 1 167 ? 6.425 -15.321 32.443 1.00 37.34 167 PRO A C 1
ATOM 1304 O O . PRO A 1 167 ? 5.703 -14.361 32.194 1.00 37.34 167 PRO A O 1
ATOM 1307 N N . ALA A 1 168 ? 5.988 -16.576 32.297 1.00 39.59 168 ALA A N 1
ATOM 1308 C CA . ALA A 1 168 ? 4.577 -16.930 32.127 1.00 39.59 168 ALA A CA 1
ATOM 1309 C C . ALA A 1 168 ? 3.730 -16.487 33.338 1.00 39.59 168 ALA A C 1
ATOM 1311 O O . ALA A 1 168 ? 4.227 -16.553 34.466 1.00 39.59 168 ALA A O 1
ATOM 1312 N N . PRO A 1 169 ? 2.431 -16.192 33.149 1.00 37.50 169 PRO A N 1
ATOM 1313 C CA . PRO A 1 169 ? 1.457 -16.402 34.200 1.00 37.50 169 PRO A CA 1
ATOM 1314 C C . PRO A 1 169 ? 0.452 -17.503 33.848 1.00 37.50 169 PRO A C 1
ATOM 1316 O O . PRO A 1 169 ? -0.056 -17.628 32.736 1.00 37.50 169 PRO A O 1
ATOM 1319 N N . ASN A 1 170 ? 0.223 -18.293 34.888 1.00 31.20 170 ASN A N 1
ATOM 1320 C CA . ASN A 1 170 ? -0.806 -19.286 35.125 1.00 31.20 170 ASN A CA 1
ATOM 1321 C C . ASN A 1 170 ? -2.169 -19.047 34.465 1.00 31.20 170 ASN A C 1
ATOM 1323 O O . ASN A 1 170 ? -2.674 -17.930 34.378 1.00 31.20 170 ASN A O 1
ATOM 1327 N N . GLN A 1 171 ? -2.810 -20.180 34.170 1.00 38.72 171 GLN A N 1
ATOM 1328 C CA . GLN A 1 171 ? -4.256 -20.323 34.060 1.00 38.72 171 GLN A CA 1
ATOM 1329 C C . GLN A 1 171 ? -4.969 -19.590 35.208 1.00 38.72 171 GLN A C 1
ATOM 1331 O O . GLN A 1 171 ? -4.774 -19.917 36.380 1.00 38.72 171 GLN A O 1
ATOM 1336 N N . ALA A 1 172 ? -5.842 -18.653 34.852 1.00 28.08 172 ALA A N 1
ATOM 1337 C CA . ALA A 1 172 ? -6.925 -18.185 35.700 1.00 28.08 172 ALA A CA 1
ATOM 1338 C C . ALA A 1 172 ? -8.218 -18.245 34.879 1.00 28.08 172 ALA A C 1
ATOM 1340 O O . ALA A 1 172 ? -8.352 -17.618 33.831 1.00 28.08 172 ALA A O 1
ATOM 1341 N N . VAL A 1 173 ? -9.138 -19.079 35.347 1.00 33.12 173 VAL A N 1
ATOM 1342 C CA . VAL A 1 173 ? -10.537 -19.136 34.920 1.00 33.12 173 VAL A CA 1
ATOM 1343 C C . VAL A 1 173 ? -11.270 -17.946 35.562 1.00 33.12 173 VAL A C 1
ATOM 1345 O O . VAL A 1 173 ? -10.902 -17.583 36.677 1.00 33.12 173 VAL A O 1
ATOM 1348 N N . GLN A 1 174 ? -12.346 -17.454 34.917 1.00 27.17 174 GLN A N 1
ATOM 1349 C CA . GLN A 1 174 ? -13.353 -16.448 35.362 1.00 27.17 174 GLN A CA 1
ATOM 1350 C C . GLN A 1 174 ? -13.097 -15.011 34.859 1.00 27.17 174 GLN A C 1
ATOM 1352 O O . GLN A 1 174 ? -11.986 -14.516 34.956 1.00 27.17 174 GLN A O 1
ATOM 1357 N N . ALA A 1 175 ? -14.058 -14.241 34.339 1.00 26.61 175 ALA A N 1
ATOM 1358 C CA . ALA A 1 175 ? -15.482 -14.421 34.045 1.00 26.61 175 ALA A CA 1
ATOM 1359 C C . ALA A 1 175 ? -15.870 -13.407 32.941 1.00 26.61 175 ALA A C 1
ATOM 1361 O O . ALA A 1 175 ? -15.318 -12.308 32.901 1.00 26.61 175 ALA A O 1
ATOM 1362 N N . GLN A 1 176 ? -16.819 -13.756 32.064 1.00 30.62 176 GLN A N 1
ATOM 1363 C CA . GLN A 1 176 ? -17.476 -12.796 31.164 1.00 30.62 176 GLN A CA 1
ATOM 1364 C C . GLN A 1 176 ? -18.160 -11.696 31.995 1.00 30.62 176 GLN A C 1
ATOM 1366 O O . GLN A 1 176 ? -18.974 -12.039 32.858 1.00 30.62 176 GLN A O 1
ATOM 1371 N N . PRO A 1 177 ? -17.917 -10.396 31.746 1.00 29.72 177 PRO A N 1
ATOM 1372 C CA . PRO A 1 177 ? -18.858 -9.384 32.181 1.00 29.72 177 PRO A CA 1
ATOM 1373 C C . PRO A 1 177 ? -20.113 -9.481 31.308 1.00 29.72 177 PRO A C 1
ATOM 1375 O O . PRO A 1 177 ? -20.045 -9.592 30.084 1.00 29.72 177 PRO A O 1
ATOM 1378 N N . ALA A 1 178 ? -21.256 -9.501 31.985 1.00 27.00 178 ALA A N 1
ATOM 1379 C CA . ALA A 1 178 ? -22.583 -9.535 31.402 1.00 27.00 178 ALA A CA 1
ATOM 1380 C C . ALA A 1 178 ? -22.793 -8.387 30.401 1.00 27.00 178 ALA A C 1
ATOM 1382 O O . ALA A 1 178 ? -22.398 -7.248 30.653 1.00 27.00 178 ALA A O 1
ATOM 1383 N N . GLN A 1 179 ? -23.457 -8.713 29.289 1.00 31.98 179 GLN A N 1
ATOM 1384 C CA . GLN A 1 179 ? -24.010 -7.756 28.337 1.00 31.98 179 GLN A CA 1
ATOM 1385 C C . GLN A 1 179 ? -24.909 -6.755 29.070 1.00 31.98 179 GLN A C 1
ATOM 1387 O O . GLN A 1 179 ? -25.888 -7.146 29.708 1.00 31.98 179 GLN A O 1
ATOM 1392 N N . ALA A 1 180 ? -24.581 -5.470 28.953 1.00 26.94 180 ALA A N 1
ATOM 1393 C CA . ALA A 1 180 ? -25.525 -4.401 29.225 1.00 26.94 180 ALA A CA 1
ATOM 1394 C C . ALA A 1 180 ? -26.322 -4.143 27.942 1.00 26.94 180 ALA A C 1
ATOM 1396 O O . ALA A 1 180 ? -25.793 -3.658 26.945 1.00 26.94 180 ALA A O 1
ATOM 1397 N N . ASP A 1 181 ? -27.586 -4.547 27.997 1.00 32.25 181 ASP A N 1
ATOM 1398 C CA . ASP A 1 181 ? -28.653 -4.229 27.058 1.00 32.25 181 ASP A CA 1
ATOM 1399 C C . ASP A 1 181 ? -28.854 -2.706 26.972 1.00 32.25 181 ASP A C 1
ATOM 1401 O O . ASP A 1 181 ? -29.186 -2.061 27.969 1.00 32.25 181 ASP A O 1
ATOM 1405 N N . LEU A 1 182 ? -28.647 -2.135 25.784 1.00 28.67 182 LEU A N 1
ATOM 1406 C CA . LEU A 1 182 ? -29.165 -0.823 25.405 1.00 28.67 182 LEU A CA 1
ATOM 1407 C C . LEU A 1 182 ? -29.856 -0.959 24.046 1.00 28.67 182 LEU A C 1
ATOM 1409 O O . LEU A 1 182 ? -29.225 -0.986 22.992 1.00 28.67 182 LEU A O 1
ATOM 1413 N N . GLY A 1 183 ? -31.181 -1.082 24.099 1.00 33.81 183 GLY A N 1
ATOM 1414 C CA . GLY A 1 183 ? -32.048 -1.217 22.938 1.00 33.81 183 GLY A CA 1
ATOM 1415 C C . GLY A 1 183 ? -31.995 -0.035 21.961 1.00 33.81 183 GLY A C 1
ATOM 1416 O O . GLY A 1 183 ? -32.141 1.127 22.338 1.00 33.81 183 GLY A O 1
ATOM 1417 N N . GLY A 1 184 ? -31.884 -0.373 20.676 1.00 27.31 184 GLY A N 1
ATOM 1418 C CA . GLY A 1 184 ? -32.064 0.485 19.500 1.00 27.31 184 GLY A CA 1
ATOM 1419 C C . GLY A 1 184 ? -32.091 -0.399 18.243 1.00 27.31 184 GLY A C 1
ATOM 1420 O O . GLY A 1 184 ? -31.436 -1.437 18.238 1.00 27.31 184 GLY A O 1
ATOM 1421 N N . PRO A 1 185 ? -32.914 -0.101 17.219 1.00 37.09 185 PRO A N 1
ATOM 1422 C CA . PRO A 1 185 ? -33.477 -1.115 16.331 1.00 37.09 185 PRO A CA 1
ATOM 1423 C C . PRO A 1 185 ? -32.400 -1.804 15.494 1.00 37.09 185 PRO A C 1
ATOM 1425 O O . PRO A 1 185 ? -31.617 -1.142 14.816 1.00 37.09 185 PRO A O 1
ATOM 1428 N N . SER A 1 186 ? -32.421 -3.140 15.501 1.00 40.53 186 SER A N 1
ATOM 1429 C CA . SER A 1 186 ? -31.650 -4.017 14.620 1.00 40.53 186 SER A CA 1
ATOM 1430 C C . SER A 1 186 ? -31.956 -3.708 13.150 1.00 40.53 186 SER A C 1
ATOM 1432 O O . SER A 1 186 ? -32.792 -4.344 12.508 1.00 40.53 186 SER A O 1
ATOM 1434 N N . GLY A 1 187 ? -31.292 -2.692 12.605 1.00 38.03 187 GLY A N 1
ATOM 1435 C CA . GLY A 1 187 ? -31.229 -2.452 11.176 1.00 38.03 187 GLY A CA 1
ATOM 1436 C C . GLY A 1 187 ? -30.416 -3.576 10.555 1.00 38.03 187 GLY A C 1
ATOM 1437 O O . GLY A 1 187 ? -29.277 -3.801 10.950 1.00 38.03 187 GLY A O 1
ATOM 1438 N N . ASN A 1 188 ? -31.018 -4.301 9.611 1.00 42.22 188 ASN A N 1
ATOM 1439 C CA . ASN A 1 188 ? -30.384 -5.377 8.857 1.00 42.22 188 ASN A CA 1
ATOM 1440 C C . ASN A 1 188 ? -28.916 -5.043 8.531 1.00 42.22 188 ASN A C 1
ATOM 1442 O O . ASN A 1 188 ? -28.619 -4.195 7.681 1.00 42.22 188 ASN A O 1
ATOM 1446 N N . VAL A 1 189 ? -27.990 -5.785 9.141 1.00 52.78 189 VAL A N 1
ATOM 1447 C CA . VAL A 1 189 ? -26.544 -5.707 8.881 1.00 52.78 189 VAL A CA 1
ATOM 1448 C C . VAL A 1 189 ? -26.208 -6.225 7.471 1.00 52.78 189 VAL A C 1
ATOM 1450 O O . VAL A 1 189 ? -25.052 -6.439 7.159 1.00 52.78 189 VAL A O 1
ATOM 1453 N N . ASN A 1 190 ? -27.195 -6.329 6.562 1.00 52.19 190 ASN A N 1
ATOM 1454 C CA . ASN A 1 190 ? -27.118 -6.746 5.151 1.00 52.19 190 ASN A CA 1
ATOM 1455 C C . ASN A 1 190 ? -27.691 -5.708 4.144 1.00 52.19 190 ASN A C 1
ATOM 1457 O O . ASN A 1 190 ? -28.119 -6.070 3.052 1.00 52.19 190 ASN A O 1
ATOM 1461 N N . ASN A 1 191 ? -27.737 -4.410 4.470 1.00 56.03 191 ASN A N 1
ATOM 1462 C CA . ASN A 1 191 ? -27.973 -3.360 3.473 1.00 56.03 191 ASN A CA 1
ATOM 1463 C C . ASN A 1 191 ? -26.767 -3.227 2.519 1.00 56.03 191 ASN A C 1
ATOM 1465 O O . ASN A 1 191 ? -25.719 -2.705 2.891 1.00 56.03 191 ASN A O 1
ATOM 1469 N N . THR A 1 192 ? -26.948 -3.648 1.270 1.00 57.97 192 THR A N 1
ATOM 1470 C CA . THR A 1 192 ? -25.944 -3.640 0.193 1.00 57.97 192 THR A CA 1
ATOM 1471 C C . THR A 1 192 ? -25.639 -2.252 -0.385 1.00 57.97 192 THR A C 1
ATOM 1473 O O . THR A 1 192 ? -24.864 -2.153 -1.329 1.00 57.97 192 THR A O 1
ATOM 1476 N N . SER A 1 193 ? -26.254 -1.180 0.122 1.00 62.16 193 SER A N 1
ATOM 1477 C CA . SER A 1 193 ? -26.190 0.161 -0.489 1.00 62.16 193 SER A CA 1
ATOM 1478 C C . SER A 1 193 ? -25.051 1.042 0.033 1.00 62.16 193 SER A C 1
ATOM 1480 O O . SER A 1 193 ? -24.874 2.153 -0.457 1.00 62.16 193 SER A O 1
ATOM 1482 N N . ILE A 1 194 ? -24.296 0.581 1.033 1.00 65.56 194 ILE A N 1
ATOM 1483 C CA . ILE A 1 194 ? -23.208 1.338 1.668 1.00 65.56 194 ILE A CA 1
ATOM 1484 C C . ILE A 1 194 ? -21.945 0.485 1.789 1.00 65.56 194 ILE A C 1
ATOM 1486 O O . ILE A 1 194 ? -22.025 -0.743 1.822 1.00 65.56 194 ILE A O 1
ATOM 1490 N N . ARG A 1 195 ? -20.785 1.151 1.861 1.00 70.44 195 ARG A N 1
ATOM 1491 C CA . ARG A 1 195 ? -19.512 0.523 2.230 1.00 70.44 195 ARG A CA 1
ATOM 1492 C C . ARG A 1 195 ? -19.598 -0.039 3.645 1.00 70.44 195 ARG A C 1
ATOM 1494 O O . ARG A 1 195 ? -20.226 0.583 4.502 1.00 70.44 195 ARG A O 1
ATOM 1501 N N . ARG A 1 196 ? -18.985 -1.196 3.885 1.00 74.44 196 ARG A N 1
ATOM 1502 C CA . ARG A 1 196 ? -19.045 -1.871 5.186 1.00 74.44 196 ARG A CA 1
ATOM 1503 C C . ARG A 1 196 ? -17.760 -2.566 5.538 1.00 74.44 196 ARG A C 1
ATOM 1505 O O . ARG A 1 196 ? -17.043 -3.015 4.659 1.00 74.44 196 ARG A O 1
ATOM 1512 N N . TRP A 1 197 ? -17.530 -2.691 6.826 1.00 75.56 197 TRP A N 1
ATOM 1513 C CA . TRP A 1 197 ? -16.388 -3.390 7.367 1.00 75.56 197 TRP A CA 1
ATOM 1514 C C . TRP A 1 197 ? -16.669 -4.862 7.487 1.00 75.56 197 TRP A C 1
ATOM 1516 O O . TRP A 1 197 ? -17.633 -5.261 8.142 1.00 75.56 197 TRP A O 1
ATOM 1526 N N . GLU A 1 198 ? -15.788 -5.650 6.903 1.00 81.50 198 GLU A N 1
ATOM 1527 C CA . GLU A 1 198 ? -15.609 -7.007 7.363 1.00 81.50 198 GLU A CA 1
ATOM 1528 C C . GLU A 1 198 ? -14.416 -7.076 8.312 1.00 81.50 198 GLU A C 1
ATOM 1530 O O . GLU A 1 198 ? -13.382 -6.436 8.100 1.00 81.50 198 GLU A O 1
ATOM 1535 N N . VAL A 1 199 ? -14.584 -7.836 9.385 1.00 77.62 199 VAL A N 1
ATOM 1536 C CA . VAL A 1 199 ? -13.590 -8.037 10.433 1.00 77.62 199 VAL A CA 1
ATOM 1537 C C . VAL A 1 199 ? -13.291 -9.522 10.506 1.00 77.62 199 VAL A C 1
ATOM 1539 O O . VAL A 1 199 ? -14.208 -10.340 10.589 1.00 77.62 199 VAL A O 1
ATOM 1542 N N . GLN A 1 200 ? -12.011 -9.879 10.450 1.00 80.94 200 GLN A N 1
ATOM 1543 C CA . GLN A 1 200 ? -11.589 -11.270 10.513 1.00 80.94 200 GLN A CA 1
ATOM 1544 C C . GLN A 1 200 ? -11.997 -11.888 11.852 1.00 80.94 200 GLN A C 1
ATOM 1546 O O . GLN A 1 200 ? -11.807 -11.298 12.919 1.00 80.94 200 GLN A O 1
ATOM 1551 N N . ASP A 1 201 ? -12.503 -13.114 11.816 1.00 74.44 201 ASP A N 1
ATOM 1552 C CA . ASP A 1 201 ? -12.841 -13.865 13.016 1.00 74.44 201 ASP A CA 1
ATOM 1553 C C . ASP A 1 201 ? -11.607 -14.033 13.916 1.00 74.44 201 ASP A C 1
ATOM 1555 O O . ASP A 1 201 ? -10.531 -14.450 13.482 1.00 74.44 201 ASP A O 1
ATOM 1559 N N . GLY A 1 202 ? -11.761 -13.693 15.198 1.00 69.62 202 GLY A N 1
ATOM 1560 C CA . GLY A 1 202 ? -10.663 -13.696 16.169 1.00 69.62 202 GLY A CA 1
ATOM 1561 C C . GLY A 1 202 ? -9.816 -12.418 16.187 1.00 69.62 202 GLY A C 1
ATOM 1562 O O . GLY A 1 202 ? -8.891 -12.330 16.999 1.00 69.62 202 GLY A O 1
ATOM 1563 N N . PHE A 1 203 ? -10.136 -11.414 15.362 1.00 67.19 203 PHE A N 1
ATOM 1564 C CA . PHE A 1 203 ? -9.583 -10.072 15.511 1.00 67.19 203 PHE A CA 1
ATOM 1565 C C . PHE A 1 203 ? -9.934 -9.509 16.892 1.00 67.19 203 PHE A C 1
ATOM 1567 O O . PHE A 1 203 ? -11.084 -9.531 17.330 1.00 67.19 203 PHE A O 1
ATOM 1574 N N . THR A 1 204 ? -8.921 -9.008 17.595 1.00 62.28 204 THR A N 1
ATOM 1575 C CA . THR A 1 204 ? -9.104 -8.354 18.891 1.00 62.28 204 THR A CA 1
ATOM 1576 C C . THR A 1 204 ? -8.415 -7.003 18.875 1.00 62.28 204 THR A C 1
ATOM 1578 O O . THR A 1 204 ? -7.201 -6.903 18.667 1.00 62.28 204 THR A O 1
ATOM 1581 N N . TRP A 1 205 ? -9.179 -5.950 19.167 1.00 55.00 205 TRP A N 1
ATOM 1582 C CA . TRP A 1 205 ? -8.671 -4.581 19.257 1.00 55.00 205 TRP A CA 1
ATOM 1583 C C . TRP A 1 205 ? -7.532 -4.433 20.282 1.00 55.00 205 TRP A C 1
ATOM 1585 O O . TRP A 1 205 ? -6.713 -3.521 20.156 1.00 55.00 205 TRP A O 1
ATOM 1595 N N . GLN A 1 206 ? -7.432 -5.351 21.256 1.00 50.03 206 GLN A N 1
ATOM 1596 C CA . GLN A 1 206 ? -6.331 -5.408 22.223 1.00 50.03 206 GLN A CA 1
ATOM 1597 C C . GLN A 1 206 ? -4.993 -5.833 21.605 1.00 50.03 206 GLN A C 1
ATOM 1599 O O . GLN A 1 206 ? -3.950 -5.339 22.025 1.00 50.03 206 GLN A O 1
ATOM 1604 N N . THR A 1 207 ? -4.994 -6.754 20.637 1.00 61.78 207 THR A N 1
ATOM 1605 C CA . THR A 1 207 ? -3.744 -7.251 20.036 1.00 61.78 207 THR A CA 1
ATOM 1606 C C . THR A 1 207 ? -3.296 -6.411 18.850 1.00 61.78 207 THR A C 1
ATOM 1608 O O . THR A 1 207 ? -2.131 -6.506 18.468 1.00 61.78 207 THR A O 1
ATOM 1611 N N . ARG A 1 208 ? -4.203 -5.594 18.286 1.00 56.97 208 ARG A N 1
ATOM 1612 C CA . ARG A 1 208 ? -4.001 -4.837 17.037 1.00 56.97 208 ARG A CA 1
ATOM 1613 C C . ARG A 1 208 ? -3.546 -5.736 15.880 1.00 56.97 208 ARG A C 1
ATOM 1615 O O . ARG A 1 208 ? -2.846 -5.283 14.982 1.00 56.97 208 ARG A O 1
ATOM 1622 N N . LYS A 1 209 ? -3.891 -7.025 15.940 1.00 59.09 209 LYS A N 1
ATOM 1623 C CA . LYS A 1 209 ? -3.477 -8.043 14.977 1.00 59.09 209 LYS A CA 1
ATOM 1624 C C . LYS A 1 209 ? -4.699 -8.734 14.390 1.00 59.09 209 LYS A C 1
ATOM 1626 O O . LYS A 1 209 ? -5.584 -9.178 15.116 1.00 59.09 209 LYS A O 1
ATOM 1631 N N . GLY A 1 210 ? -4.684 -8.837 13.068 1.00 62.78 210 GLY A N 1
ATOM 1632 C CA . GLY A 1 210 ? -5.708 -9.441 12.222 1.00 62.78 210 GLY A CA 1
ATOM 1633 C C . GLY A 1 210 ? -6.106 -8.481 11.104 1.00 62.78 210 GLY A C 1
ATOM 1634 O O . GLY A 1 210 ? -5.535 -7.397 10.982 1.00 62.78 210 GLY A O 1
ATOM 1635 N N . HIS A 1 211 ? -7.031 -8.913 10.258 1.00 69.38 211 HIS A N 1
ATOM 1636 C CA . HIS A 1 211 ? -7.419 -8.180 9.061 1.00 69.38 211 HIS A CA 1
ATOM 1637 C C . HIS A 1 211 ? -8.826 -7.604 9.211 1.00 69.38 211 HIS A C 1
ATOM 1639 O O . HIS A 1 211 ? -9.747 -8.274 9.670 1.00 69.38 211 HIS A O 1
ATOM 1645 N N . SER A 1 212 ? -8.990 -6.364 8.783 1.00 69.38 212 SER A N 1
ATOM 1646 C CA . SER A 1 212 ? -10.285 -5.754 8.517 1.00 69.38 212 SER A CA 1
ATOM 1647 C C . SER A 1 212 ? -10.179 -5.045 7.183 1.00 69.38 212 SER A C 1
ATOM 1649 O O . SER A 1 212 ? -9.092 -4.574 6.852 1.00 69.38 212 SER A O 1
ATOM 1651 N N . HIS A 1 213 ? -11.257 -4.972 6.414 1.00 71.00 213 HIS A N 1
ATOM 1652 C CA . HIS A 1 213 ? -11.260 -4.078 5.268 1.00 71.00 213 HIS A CA 1
ATOM 1653 C C . HIS A 1 213 ? -12.662 -3.628 4.879 1.00 71.00 213 HIS A C 1
ATOM 1655 O O . HIS A 1 213 ? -13.667 -4.291 5.147 1.00 71.00 213 HIS A O 1
ATOM 1661 N N . ILE A 1 214 ? -12.712 -2.491 4.189 1.00 75.50 214 ILE A N 1
ATOM 1662 C CA . ILE A 1 214 ? -13.952 -1.939 3.656 1.00 75.50 214 ILE A CA 1
ATOM 1663 C C . ILE A 1 214 ? -14.363 -2.663 2.369 1.00 75.50 214 ILE A C 1
ATOM 1665 O O . ILE A 1 214 ? -13.690 -2.600 1.336 1.00 75.50 214 ILE A O 1
ATOM 1669 N N . ILE A 1 215 ? -15.539 -3.271 2.408 1.00 76.50 215 ILE A N 1
ATOM 1670 C CA . ILE A 1 215 ? -16.251 -3.848 1.276 1.00 76.50 215 ILE A CA 1
ATOM 1671 C C . ILE A 1 215 ? -17.077 -2.750 0.585 1.00 76.50 215 ILE A C 1
ATOM 1673 O O . ILE A 1 215 ? -17.823 -2.031 1.260 1.00 76.50 215 ILE A O 1
ATOM 1677 N N . PRO A 1 216 ? -16.964 -2.571 -0.747 1.00 71.94 216 PRO A N 1
ATOM 1678 C CA . PRO A 1 216 ? -17.804 -1.639 -1.496 1.00 71.94 216 PRO A CA 1
ATOM 1679 C C . PRO A 1 216 ? -19.290 -2.039 -1.455 1.00 71.94 216 PRO A C 1
ATOM 1681 O O . PRO A 1 216 ? -19.609 -3.204 -1.205 1.00 71.94 216 PRO A O 1
ATOM 1684 N N . PRO A 1 217 ? -20.217 -1.106 -1.749 1.00 74.56 217 PRO A N 1
ATOM 1685 C CA . PRO A 1 217 ? -21.635 -1.433 -1.861 1.00 74.56 217 PRO A CA 1
ATOM 1686 C C . PRO A 1 217 ? -21.856 -2.612 -2.820 1.00 74.56 217 PRO A C 1
ATOM 1688 O O . PRO A 1 217 ? -21.337 -2.619 -3.936 1.00 74.56 217 PRO A O 1
ATOM 1691 N N . GLY A 1 218 ? -22.613 -3.614 -2.376 1.00 75.25 218 GLY A N 1
ATOM 1692 C CA . GLY A 1 218 ? -22.900 -4.833 -3.138 1.00 75.25 218 GLY A CA 1
ATOM 1693 C C . GLY A 1 218 ? -21.818 -5.918 -3.091 1.00 75.25 218 GLY A C 1
ATOM 1694 O O . GLY A 1 218 ? -22.009 -6.960 -3.714 1.00 75.25 218 GLY A O 1
ATOM 1695 N N . GLY A 1 219 ? -20.712 -5.712 -2.369 1.00 73.06 219 GLY A N 1
ATOM 1696 C CA . GLY A 1 219 ? -19.708 -6.754 -2.152 1.00 73.06 219 GLY A CA 1
ATOM 1697 C C . GLY A 1 219 ? -20.174 -7.849 -1.184 1.00 73.06 219 GLY A C 1
ATOM 1698 O O . GLY A 1 219 ? -21.086 -7.651 -0.378 1.00 73.06 219 GLY A O 1
ATOM 1699 N N . THR A 1 220 ? -19.557 -9.025 -1.289 1.00 81.75 220 THR A N 1
ATOM 1700 C CA . THR A 1 220 ? -19.806 -10.182 -0.417 1.00 81.75 220 THR A CA 1
ATOM 1701 C C . THR A 1 220 ? -18.783 -10.246 0.709 1.00 81.75 220 THR A C 1
ATOM 1703 O O . THR A 1 220 ? -17.656 -9.808 0.519 1.00 81.75 220 THR A O 1
ATOM 1706 N N . LEU A 1 221 ? -19.183 -10.823 1.841 1.00 79.56 221 LEU A N 1
ATOM 1707 C CA . LEU A 1 221 ? -18.312 -11.102 2.983 1.00 79.56 221 LEU A CA 1
ATOM 1708 C C . LEU A 1 221 ? -17.324 -12.232 2.652 1.00 79.56 221 LEU A C 1
ATOM 1710 O O . LEU A 1 221 ? -17.746 -13.268 2.122 1.00 79.56 221 LEU A O 1
ATOM 1714 N N . ASP A 1 222 ? -16.050 -12.057 2.990 1.00 80.31 222 ASP A N 1
ATOM 1715 C CA . ASP A 1 222 ? -15.020 -13.073 2.795 1.00 80.31 222 ASP A CA 1
ATOM 1716 C C . ASP A 1 222 ? -15.147 -14.221 3.823 1.00 80.31 222 ASP A C 1
ATOM 1718 O O . ASP A 1 222 ? -15.615 -14.036 4.953 1.00 80.31 222 ASP A O 1
ATOM 1722 N N . PRO A 1 223 ? -14.738 -15.458 3.471 1.00 82.75 223 PRO A N 1
ATOM 1723 C CA . PRO A 1 223 ? -14.759 -16.579 4.407 1.00 82.75 223 PRO A CA 1
ATOM 1724 C C . PRO A 1 223 ? -13.902 -16.323 5.656 1.00 82.75 223 PRO A C 1
ATOM 1726 O O . PRO A 1 223 ? -12.709 -16.045 5.550 1.00 82.75 223 PRO A O 1
ATOM 1729 N N . GLY A 1 224 ? -14.490 -16.515 6.841 1.00 83.06 224 GLY A N 1
ATOM 1730 C CA . GLY A 1 224 ? -13.810 -16.290 8.124 1.00 83.06 224 GLY A CA 1
ATOM 1731 C C . GLY A 1 224 ? -13.796 -14.827 8.570 1.00 83.06 224 GLY A C 1
ATOM 1732 O O . GLY A 1 224 ? -12.940 -14.446 9.367 1.00 83.06 224 GLY A O 1
ATOM 1733 N N . PHE A 1 225 ? -14.703 -14.016 8.026 1.00 85.94 225 PHE A N 1
ATOM 1734 C CA . PHE A 1 225 ? -14.975 -12.657 8.464 1.00 85.94 225 PHE A CA 1
ATOM 1735 C C . PHE A 1 225 ? -16.435 -12.528 8.907 1.00 85.94 225 PHE A C 1
ATOM 1737 O O . PHE A 1 225 ? -17.299 -13.310 8.504 1.00 85.94 225 PHE A O 1
ATOM 1744 N N . HIS A 1 226 ? -16.720 -11.500 9.702 1.00 81.50 226 HIS A N 1
ATOM 1745 C CA . HIS A 1 226 ? -18.067 -11.050 10.039 1.00 81.50 226 HIS A CA 1
ATOM 1746 C C . HIS A 1 226 ? -18.213 -9.551 9.771 1.00 81.50 226 HIS A C 1
ATOM 1748 O O . HIS A 1 226 ? -17.233 -8.807 9.774 1.00 81.50 226 HIS A O 1
ATOM 1754 N N . TRP A 1 227 ? -19.445 -9.097 9.531 1.00 82.38 227 TRP A N 1
ATOM 1755 C CA . TRP A 1 227 ? -19.716 -7.664 9.441 1.00 82.38 227 TRP A CA 1
ATOM 1756 C C . TRP A 1 227 ? -19.456 -7.000 10.787 1.00 82.38 227 TRP A C 1
ATOM 1758 O O . TRP A 1 227 ? -19.911 -7.501 11.819 1.00 82.38 227 TRP A O 1
ATOM 1768 N N . GLU A 1 228 ? -18.798 -5.845 10.766 1.00 76.12 228 GLU A N 1
ATOM 1769 C CA . GLU A 1 228 ? -18.745 -4.981 11.937 1.00 76.12 228 GLU A CA 1
ATOM 1770 C C . GLU A 1 228 ? -20.174 -4.631 12.370 1.00 76.12 228 GLU A C 1
ATOM 1772 O O . GLU A 1 228 ? -20.999 -4.134 11.594 1.00 76.12 228 GLU A O 1
ATOM 1777 N N . VAL A 1 229 ? -20.476 -4.927 13.628 1.00 65.88 229 VAL A N 1
ATOM 1778 C CA . VAL A 1 229 ? -21.707 -4.514 14.292 1.00 65.88 229 VAL A CA 1
ATOM 1779 C C . VAL A 1 229 ? -21.372 -3.289 15.127 1.00 65.88 229 VAL A C 1
ATOM 1781 O O . VAL A 1 229 ? -20.510 -3.367 15.996 1.00 65.88 229 VAL A O 1
ATOM 1784 N N . GLY A 1 230 ? -22.026 -2.159 14.832 1.00 53.12 230 GLY A N 1
ATOM 1785 C CA . GLY A 1 230 ? -21.826 -0.913 15.574 1.00 53.12 230 GLY A CA 1
ATOM 1786 C C . GLY A 1 230 ? -21.971 -1.152 17.077 1.00 53.12 230 GLY A C 1
ATOM 1787 O O . GLY A 1 230 ? -22.942 -1.784 17.503 1.00 53.12 230 GLY A O 1
ATOM 1788 N N . HIS A 1 231 ? -20.972 -0.706 17.838 1.00 42.12 231 HIS A N 1
ATOM 1789 C CA . HIS A 1 231 ? -20.945 -0.772 19.297 1.00 42.12 231 HIS A CA 1
ATOM 1790 C C . HIS A 1 231 ? -21.838 0.294 19.936 1.00 42.12 231 HIS A C 1
ATOM 1792 O O . HIS A 1 231 ? -21.933 1.410 19.376 1.00 42.12 231 HIS A O 1
#